Protein AF-A0A127PDK2-F1 (afdb_monomer_lite)

Secondary structure (DSSP, 8-state):
-EEEE-TTS-EEEEEEEEE-HHHHHHHHHTTT-HHHHHHHHHHHHHHHTT-SS--EEEEEEEE--TTSPPPPPPP--SS--HHHHHHHHHHHHHHHTSS-HHHHHHHHHHHHHHHHHHHHHHTT----TT--HHHHHHHHHHH-GGG---STTHHHHHHHHHHHHHHHHHHHHHHHHS-TTS--S-PPPHHHHHHHHHHHHHHHHHHHHHHH-

InterPro domains:
  IPR026001 Abortive infection protein-like, C-terminal domain [PF14355] (84-207)

Foldseek 3Di:
DDWDADPVGAIADEAEAEDEPVVVVVVVVCVPPPVVVVVVVVVQVVVQVVDPDHGHPYYYYHYDCVPAPDADDADDFPDDDPLLVVLQVVLVVLVVVVQRLLVSLVSLLSNLQRVLVRQCVVQVNDDDVPHDSLVSLVSCCVRPPLNPDPDPPVVVVVVVSVVLSVLSVVSVVLNVPLDPPDPDDDRPDNRVSSVSSRSSSVVVNVVRVSVVD

Structure (mmCIF, N/CA/C/O backbone):
data_AF-A0A127PDK2-F1
#
_entry.id   AF-A0A127PDK2-F1
#
loop_
_atom_site.group_PDB
_atom_site.id
_atom_site.type_symbol
_atom_site.label_atom_id
_atom_site.label_alt_id
_atom_site.label_comp_id
_atom_site.label_asym_id
_atom_site.label_entity_id
_atom_site.label_seq_id
_atom_site.pdbx_PDB_ins_code
_atom_site.Cartn_x
_atom_site.Cartn_y
_atom_site.Cartn_z
_atom_site.occupancy
_atom_site.B_iso_or_equiv
_atom_site.auth_seq_id
_atom_site.auth_comp_id
_atom_site.auth_asym_id
_atom_site.auth_atom_id
_atom_site.pdbx_PDB_model_num
ATOM 1 N N . MET A 1 1 ? 19.133 -15.263 -22.855 1.00 82.00 1 MET A N 1
ATOM 2 C CA . MET A 1 1 ? 18.857 -15.109 -24.298 1.00 82.00 1 MET A CA 1
ATOM 3 C C . MET A 1 1 ? 17.455 -15.616 -24.549 1.00 82.00 1 MET A C 1
ATOM 5 O O . MET A 1 1 ? 17.124 -16.673 -24.028 1.00 82.00 1 MET A O 1
ATOM 9 N N . GLU A 1 2 ? 16.643 -14.856 -25.273 1.00 87.88 2 GLU A N 1
ATOM 10 C CA . GLU A 1 2 ? 15.240 -15.187 -25.549 1.00 87.88 2 GLU A CA 1
ATOM 11 C C . GLU A 1 2 ? 15.042 -15.312 -27.070 1.00 87.88 2 GLU A C 1
ATOM 13 O O . GLU A 1 2 ? 15.604 -14.524 -27.832 1.00 87.88 2 GLU A O 1
ATOM 18 N N . ALA A 1 3 ? 14.295 -16.323 -27.520 1.00 89.44 3 ALA A N 1
ATOM 19 C CA . ALA A 1 3 ? 13.966 -16.520 -28.933 1.00 89.44 3 ALA A CA 1
ATOM 20 C C . ALA A 1 3 ? 12.687 -15.751 -29.295 1.00 89.44 3 ALA A C 1
ATOM 22 O O . ALA A 1 3 ? 11.754 -15.695 -28.493 1.00 89.44 3 ALA A O 1
ATOM 23 N N . ALA A 1 4 ? 12.639 -15.170 -30.492 1.00 87.25 4 ALA A N 1
ATOM 24 C CA . ALA A 1 4 ? 11.487 -14.426 -30.986 1.00 87.25 4 ALA A CA 1
ATOM 25 C C . ALA A 1 4 ? 11.359 -14.541 -32.511 1.00 87.25 4 ALA A C 1
ATOM 27 O O . ALA A 1 4 ? 12.343 -14.769 -33.213 1.00 87.25 4 ALA A O 1
ATOM 28 N N . THR A 1 5 ? 10.148 -14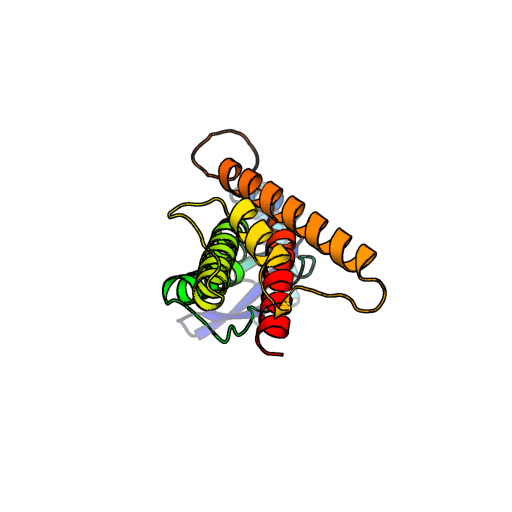.321 -33.020 1.00 89.56 5 THR A N 1
ATOM 29 C CA . THR A 1 5 ? 9.838 -14.372 -34.456 1.00 89.56 5 THR A CA 1
ATOM 30 C C . THR A 1 5 ? 9.192 -13.056 -34.876 1.00 89.56 5 THR A C 1
ATOM 32 O O . THR A 1 5 ? 8.334 -12.520 -34.171 1.00 89.56 5 THR A O 1
ATOM 35 N N . ASN A 1 6 ? 9.622 -12.488 -36.004 1.00 85.69 6 ASN A N 1
ATOM 36 C CA . ASN A 1 6 ? 9.044 -11.244 -36.519 1.00 85.69 6 ASN A CA 1
ATOM 37 C C . ASN A 1 6 ? 7.746 -11.506 -37.321 1.00 85.69 6 ASN A C 1
ATOM 39 O O . ASN A 1 6 ? 7.384 -12.645 -37.603 1.00 85.69 6 ASN A O 1
ATOM 43 N N . SER A 1 7 ? 7.046 -10.448 -37.745 1.00 86.44 7 SER A N 1
ATOM 44 C CA . SER A 1 7 ? 5.800 -10.566 -38.528 1.00 86.44 7 SER A CA 1
ATOM 45 C C . SER A 1 7 ? 5.974 -11.147 -39.942 1.00 86.44 7 SER A C 1
ATOM 47 O O . SER A 1 7 ? 4.980 -11.416 -40.609 1.00 86.44 7 SER A O 1
ATOM 49 N N . PHE A 1 8 ? 7.213 -11.304 -40.412 1.00 88.12 8 PHE A N 1
ATOM 50 C CA . PHE A 1 8 ? 7.566 -11.939 -41.685 1.00 88.12 8 PHE A CA 1
ATOM 51 C C . PHE A 1 8 ? 7.925 -13.425 -41.521 1.00 88.12 8 PHE A C 1
ATOM 53 O O . PHE A 1 8 ? 8.128 -14.106 -42.521 1.00 88.12 8 PHE A O 1
ATOM 60 N N . GLY A 1 9 ? 7.956 -13.936 -40.284 1.00 84.88 9 GLY A N 1
ATOM 61 C CA . GLY A 1 9 ? 8.294 -15.325 -39.979 1.00 84.88 9 GLY A CA 1
ATOM 62 C C . GLY A 1 9 ? 9.789 -15.594 -39.799 1.00 84.88 9 GLY A C 1
ATOM 63 O O . GLY A 1 9 ? 10.162 -16.758 -39.706 1.00 84.88 9 GLY A O 1
ATOM 64 N N . ASP A 1 10 ? 10.641 -14.562 -39.735 1.00 87.62 10 ASP A N 1
ATOM 65 C CA . ASP A 1 10 ? 12.067 -14.774 -39.464 1.00 87.62 10 ASP A CA 1
ATOM 66 C C . ASP A 1 10 ? 12.314 -14.914 -37.961 1.00 87.62 10 ASP A C 1
ATOM 68 O O . ASP A 1 10 ? 11.939 -14.032 -37.172 1.00 87.62 10 ASP A O 1
ATOM 72 N N . ASP A 1 11 ? 13.018 -15.981 -37.592 1.00 90.31 11 ASP A N 1
ATOM 73 C CA . ASP A 1 11 ? 13.473 -16.224 -36.229 1.00 90.31 11 ASP A CA 1
ATOM 74 C C . ASP A 1 11 ? 14.740 -15.425 -35.914 1.00 90.31 11 ASP A C 1
ATOM 76 O O . ASP A 1 11 ? 15.695 -15.357 -36.694 1.00 90.31 11 ASP A O 1
ATOM 80 N N . PHE A 1 12 ? 14.763 -14.828 -34.729 1.00 91.69 12 PHE A N 1
ATOM 81 C CA . PHE A 1 12 ? 15.911 -14.114 -34.194 1.00 91.69 12 PHE A CA 1
ATOM 82 C C . PHE A 1 12 ? 16.013 -14.296 -32.679 1.00 91.69 12 PHE A C 1
ATOM 84 O O . PHE A 1 12 ? 15.093 -14.759 -32.004 1.00 91.69 12 PHE A O 1
ATOM 91 N N . CYS A 1 13 ? 17.150 -13.889 -32.128 1.00 92.38 13 CYS A N 1
ATOM 92 C CA . CYS A 1 13 ? 17.394 -13.911 -30.696 1.00 92.38 13 CYS A CA 1
ATOM 93 C C . CYS A 1 13 ? 17.498 -12.493 -30.129 1.00 92.38 13 CYS A C 1
ATOM 95 O O . CYS A 1 13 ? 18.010 -11.568 -30.770 1.00 92.38 13 CYS A O 1
ATOM 97 N N . VAL A 1 14 ? 17.037 -12.343 -28.891 1.00 91.81 14 VAL A N 1
ATOM 98 C CA . VAL A 1 14 ? 17.253 -11.166 -28.052 1.00 91.81 14 VAL A CA 1
ATOM 99 C C . VAL A 1 14 ? 18.287 -11.520 -26.991 1.00 91.81 14 VAL A C 1
ATOM 101 O O . VAL A 1 14 ? 18.113 -12.458 -26.200 1.00 91.81 14 VAL A O 1
ATOM 104 N N . LEU A 1 15 ? 19.383 -10.764 -26.969 1.00 91.19 15 LEU A N 1
ATOM 105 C CA . LEU A 1 15 ? 20.352 -10.838 -25.887 1.00 91.19 15 LEU A CA 1
ATOM 106 C C . LEU A 1 15 ? 19.854 -9.951 -24.747 1.00 91.19 15 LEU A C 1
ATOM 108 O O . LEU A 1 15 ? 19.937 -8.729 -24.817 1.00 91.19 15 LEU A O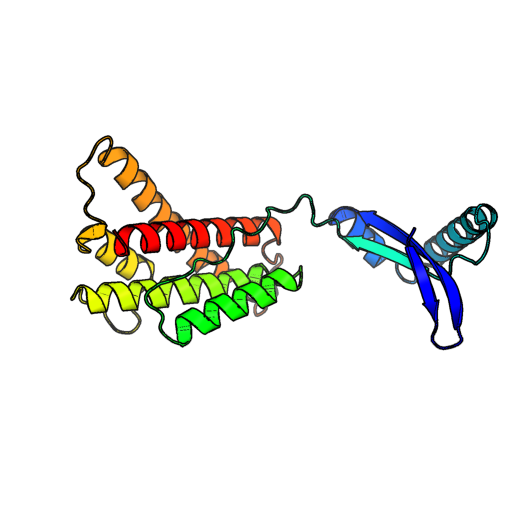 1
ATOM 112 N N . LEU A 1 16 ? 19.288 -10.587 -23.727 1.00 90.19 16 LEU A N 1
ATOM 113 C CA . LEU A 1 16 ? 18.720 -9.913 -22.570 1.00 90.19 16 LEU A CA 1
ATOM 114 C C . LEU A 1 16 ? 19.698 -9.953 -21.393 1.00 90.19 16 LEU A C 1
ATOM 116 O O . LEU A 1 16 ? 20.081 -11.043 -20.963 1.00 90.19 16 LEU A O 1
ATOM 120 N N . ALA A 1 17 ? 20.043 -8.785 -20.858 1.00 89.56 17 ALA A N 1
ATOM 121 C CA . ALA A 1 17 ? 20.704 -8.643 -19.564 1.00 89.56 17 ALA A CA 1
ATOM 122 C C . ALA A 1 17 ? 19.683 -8.189 -18.513 1.00 89.56 17 ALA A C 1
ATOM 124 O O . ALA A 1 17 ? 18.879 -7.301 -18.782 1.00 89.56 17 ALA A O 1
ATOM 125 N N . THR A 1 18 ? 19.709 -8.797 -17.328 1.00 89.06 18 THR A N 1
ATOM 126 C CA . THR A 1 18 ? 18.914 -8.349 -16.174 1.00 89.06 18 THR A CA 1
ATOM 127 C C . THR A 1 18 ? 19.872 -7.729 -15.166 1.00 89.06 18 THR A C 1
ATOM 129 O O . THR A 1 18 ? 20.832 -8.391 -14.778 1.00 89.06 18 THR A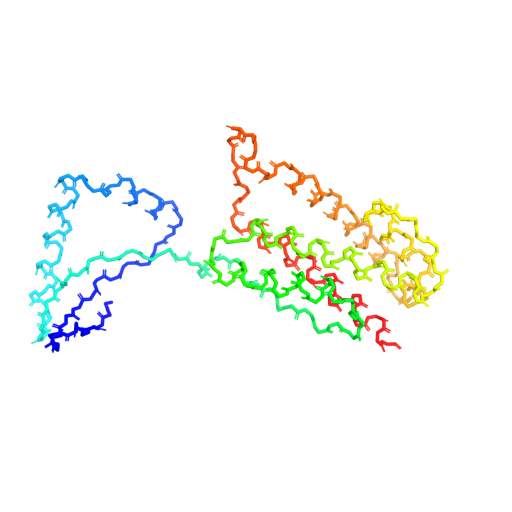 O 1
ATOM 132 N N . VAL A 1 19 ? 19.672 -6.459 -14.813 1.00 87.88 19 VAL A N 1
ATOM 133 C CA . VAL A 1 19 ? 20.641 -5.655 -14.038 1.00 87.88 19 VAL A CA 1
ATOM 134 C C . VAL A 1 19 ? 19.947 -4.833 -12.952 1.00 87.88 19 VAL A C 1
ATOM 136 O O . VAL A 1 19 ? 18.759 -4.549 -13.074 1.00 87.88 19 VAL A O 1
ATOM 139 N N . GLY A 1 20 ? 20.666 -4.437 -11.898 1.00 81.81 20 GLY A N 1
ATOM 140 C CA . GLY A 1 20 ? 20.121 -3.579 -10.836 1.00 81.81 20 GLY A CA 1
ATOM 141 C C . GLY A 1 20 ? 19.806 -2.151 -11.307 1.00 81.81 20 GLY A C 1
ATOM 142 O O . GLY A 1 20 ? 20.133 -1.770 -12.428 1.00 81.81 20 GLY A O 1
ATOM 143 N N . PHE A 1 21 ? 19.172 -1.345 -10.447 1.00 77.62 21 PHE A N 1
ATOM 144 C CA . PHE A 1 21 ? 18.729 0.014 -10.798 1.00 77.62 21 PHE A CA 1
ATOM 145 C C . PHE A 1 21 ? 19.868 0.942 -11.242 1.00 77.62 21 PHE A C 1
ATOM 147 O O . PHE A 1 21 ? 19.721 1.620 -12.256 1.00 77.62 21 PHE A O 1
ATOM 154 N N . GLU A 1 22 ? 20.995 0.953 -10.524 1.00 78.69 22 GLU A N 1
ATOM 155 C CA . GLU A 1 22 ? 22.144 1.812 -10.850 1.00 78.69 22 GLU A CA 1
ATOM 156 C C . GLU A 1 22 ? 22.717 1.486 -12.236 1.00 78.69 22 GLU A C 1
ATOM 158 O O . GLU A 1 22 ? 22.839 2.374 -13.081 1.00 78.69 22 GLU A O 1
ATOM 163 N N . ASP A 1 23 ? 22.961 0.202 -12.511 1.00 86.12 23 ASP A N 1
ATOM 164 C CA . ASP A 1 23 ? 23.427 -0.267 -13.818 1.00 86.12 23 ASP A CA 1
ATOM 165 C C . ASP A 1 23 ? 22.399 0.026 -14.921 1.00 86.12 23 ASP A C 1
ATOM 167 O O . ASP A 1 23 ? 22.759 0.451 -16.018 1.00 86.12 23 ASP A O 1
ATOM 171 N N . TYR A 1 24 ? 21.105 -0.169 -14.640 1.00 85.12 24 TYR A N 1
ATOM 172 C CA . TYR A 1 24 ? 20.027 0.113 -15.589 1.00 85.12 24 TYR A CA 1
ATOM 173 C C . TYR A 1 24 ? 19.983 1.600 -15.967 1.00 85.12 24 TYR A C 1
ATOM 175 O O . TYR A 1 24 ? 19.856 1.934 -17.147 1.00 85.12 24 TYR A O 1
ATOM 183 N N . ALA A 1 25 ? 20.114 2.494 -14.982 1.00 80.94 25 ALA A N 1
ATOM 184 C CA . ALA A 1 25 ? 20.152 3.938 -15.193 1.00 80.94 25 ALA A CA 1
ATOM 185 C C . ALA A 1 25 ? 21.395 4.354 -15.994 1.00 80.94 25 ALA A C 1
ATOM 187 O O . ALA A 1 25 ? 21.267 5.059 -16.996 1.00 80.94 25 ALA A O 1
ATOM 188 N N . GLN A 1 26 ? 22.574 3.844 -15.626 1.00 85.56 26 GLN A N 1
ATOM 189 C CA . GLN A 1 26 ? 23.828 4.133 -16.324 1.00 85.56 26 GLN A CA 1
ATOM 190 C C . GLN A 1 26 ? 23.810 3.649 -17.783 1.00 85.56 26 GLN A C 1
ATOM 192 O O . GLN A 1 26 ? 24.279 4.349 -18.680 1.00 85.56 26 GLN A O 1
ATOM 197 N N . LEU A 1 27 ? 23.248 2.466 -18.046 1.00 87.25 27 LEU A N 1
ATOM 198 C CA . LEU A 1 27 ? 23.078 1.943 -19.406 1.00 87.25 27 LEU A CA 1
ATOM 199 C C . LEU A 1 27 ? 22.082 2.781 -20.221 1.00 87.25 27 LEU A C 1
ATOM 201 O O . LEU A 1 27 ? 22.263 2.942 -21.427 1.00 87.25 27 LEU A O 1
ATOM 205 N N . GLY A 1 28 ? 21.061 3.352 -19.574 1.00 81.00 28 GLY A N 1
ATOM 206 C CA . GLY A 1 28 ? 20.123 4.283 -20.202 1.00 81.00 28 GLY A CA 1
ATOM 207 C C . GLY A 1 28 ? 20.795 5.556 -20.726 1.00 81.00 28 GLY A C 1
ATOM 208 O O . GLY A 1 28 ? 20.459 6.020 -21.815 1.00 81.00 28 GLY A O 1
ATOM 209 N N . GLU A 1 29 ? 21.786 6.086 -20.005 1.00 84.06 29 GLU A N 1
ATOM 210 C CA . GLU A 1 29 ? 22.562 7.265 -20.426 1.00 84.06 29 GLU A CA 1
ATOM 211 C C . GLU A 1 29 ? 23.481 6.989 -21.628 1.00 84.06 29 GLU A C 1
ATOM 213 O O . GLU A 1 29 ? 23.832 7.906 -22.370 1.00 84.06 29 GLU A O 1
ATOM 218 N N . GLN A 1 30 ? 23.854 5.726 -21.850 1.00 85.06 30 GLN A N 1
ATOM 219 C CA . GLN A 1 30 ? 24.727 5.303 -22.953 1.00 85.06 30 GLN A CA 1
ATOM 220 C C . GLN A 1 30 ? 23.976 5.132 -24.283 1.00 85.06 30 GLN A C 1
ATOM 222 O O . GLN A 1 30 ? 24.597 4.899 -25.326 1.00 85.06 30 GLN A O 1
ATOM 227 N N . ILE A 1 31 ? 22.644 5.242 -24.286 1.00 79.75 31 ILE A N 1
ATOM 228 C CA . ILE A 1 31 ? 21.838 5.105 -25.502 1.00 79.75 31 ILE A CA 1
ATOM 229 C C . ILE A 1 31 ? 22.201 6.223 -26.491 1.00 79.75 31 ILE A C 1
ATOM 231 O O . ILE A 1 31 ? 22.031 7.408 -26.217 1.00 79.75 31 ILE A O 1
ATOM 235 N N . GLY A 1 32 ? 22.675 5.832 -27.677 1.00 77.12 32 GLY A N 1
ATOM 236 C CA . GLY A 1 32 ? 23.115 6.751 -28.732 1.00 77.12 32 GLY A CA 1
ATOM 237 C C . GLY A 1 32 ? 24.592 7.159 -28.654 1.00 77.12 32 GLY A C 1
ATOM 238 O O . GLY A 1 32 ? 25.066 7.879 -29.537 1.00 77.12 32 GLY A O 1
ATOM 239 N N . ASP A 1 33 ? 25.347 6.684 -27.656 1.00 89.50 33 ASP A N 1
ATOM 240 C CA . ASP A 1 33 ? 26.803 6.815 -27.644 1.00 89.50 33 ASP A CA 1
ATOM 241 C C . ASP A 1 33 ? 27.451 5.871 -28.672 1.00 89.50 33 ASP A C 1
ATOM 243 O O . ASP A 1 33 ? 27.251 4.653 -28.670 1.00 89.50 33 ASP A O 1
ATOM 247 N N . ARG A 1 34 ? 28.291 6.432 -29.549 1.00 86.25 34 ARG A N 1
ATOM 248 C CA . ARG A 1 34 ? 28.902 5.695 -30.668 1.00 86.25 34 ARG A CA 1
ATOM 249 C C . ARG A 1 34 ? 29.849 4.585 -30.216 1.00 86.25 34 ARG A C 1
ATOM 251 O O . ARG A 1 34 ? 29.933 3.558 -30.893 1.00 86.25 34 ARG A O 1
ATOM 258 N N . ASN A 1 35 ? 30.575 4.783 -29.117 1.00 89.00 35 ASN A N 1
ATOM 259 C CA . ASN A 1 35 ? 31.525 3.787 -28.618 1.00 89.00 35 ASN A CA 1
ATOM 260 C C . ASN A 1 35 ? 30.789 2.607 -27.974 1.00 89.00 35 ASN A C 1
ATOM 262 O O . ASN A 1 35 ? 31.128 1.445 -28.220 1.00 89.00 35 ASN A O 1
ATOM 266 N N . SER A 1 36 ? 29.741 2.904 -27.211 1.00 86.69 36 SER A N 1
ATOM 267 C CA . SER A 1 36 ? 28.859 1.915 -26.593 1.00 86.69 36 SER A CA 1
ATOM 268 C C . SER A 1 36 ? 28.128 1.097 -27.661 1.00 86.69 36 SER A C 1
ATOM 270 O O . SER A 1 36 ? 28.200 -0.130 -27.648 1.00 86.69 36 SER A O 1
ATOM 272 N N . GLU A 1 37 ? 27.558 1.739 -28.688 1.00 87.06 37 GLU A N 1
ATOM 273 C CA . GLU A 1 37 ? 26.938 1.039 -29.823 1.00 87.06 37 GLU A CA 1
ATOM 274 C C . GLU A 1 37 ? 27.900 0.111 -30.575 1.00 87.06 37 GLU A C 1
ATOM 276 O O . GLU A 1 37 ? 27.504 -0.970 -31.024 1.00 87.06 37 GLU A O 1
ATOM 281 N N . HIS A 1 38 ? 29.151 0.541 -30.773 1.00 90.50 38 HIS A N 1
ATOM 282 C CA . HIS A 1 38 ? 30.166 -0.294 -31.409 1.00 90.50 38 HIS A CA 1
ATOM 283 C C . HIS A 1 38 ? 30.460 -1.532 -30.556 1.00 90.50 38 HIS A C 1
ATOM 285 O O . HIS A 1 38 ? 30.469 -2.650 -31.069 1.00 90.50 38 HIS A O 1
ATOM 291 N N . THR A 1 39 ? 30.620 -1.337 -29.247 1.00 90.75 39 THR A N 1
ATOM 292 C CA . THR A 1 39 ? 30.869 -2.412 -28.280 1.00 90.75 39 THR A CA 1
ATOM 293 C C . THR A 1 39 ? 29.713 -3.413 -28.249 1.00 90.75 39 THR A C 1
ATOM 295 O O . THR A 1 39 ? 29.929 -4.616 -28.378 1.00 90.75 39 THR A O 1
ATOM 298 N N . TYR A 1 40 ? 28.473 -2.933 -28.178 1.00 90.06 40 TYR A N 1
ATOM 299 C CA . TYR A 1 40 ? 27.276 -3.772 -28.214 1.00 90.06 40 TYR A CA 1
ATOM 300 C C . TYR A 1 40 ? 27.150 -4.560 -29.522 1.00 90.06 40 TYR A C 1
ATOM 302 O O . TYR A 1 40 ? 26.803 -5.740 -29.496 1.00 90.06 40 TYR A O 1
ATOM 310 N N . ARG A 1 41 ? 27.507 -3.965 -30.668 1.00 89.44 41 ARG A N 1
ATOM 311 C CA . ARG A 1 41 ? 27.573 -4.690 -31.947 1.00 89.44 41 ARG A CA 1
ATOM 312 C C . ARG A 1 41 ? 28.626 -5.795 -31.945 1.00 89.44 41 ARG A C 1
ATOM 314 O O . ARG A 1 41 ? 28.344 -6.885 -32.434 1.00 89.44 41 ARG A O 1
ATOM 321 N N . LEU A 1 42 ? 29.813 -5.544 -31.388 1.00 92.25 42 LEU A N 1
ATOM 322 C CA . LEU A 1 42 ? 30.843 -6.579 -31.249 1.00 92.25 42 LEU A CA 1
ATOM 323 C C . LEU A 1 42 ? 30.349 -7.744 -30.383 1.00 92.25 42 LEU A C 1
ATOM 325 O O . LEU A 1 42 ? 30.523 -8.898 -30.768 1.00 92.25 42 LEU A O 1
ATOM 329 N N . ILE A 1 43 ? 29.674 -7.447 -29.268 1.00 90.44 43 ILE A N 1
ATOM 330 C CA . ILE A 1 43 ? 29.070 -8.459 -28.392 1.00 90.44 43 ILE A CA 1
ATOM 331 C C . ILE A 1 43 ? 28.003 -9.267 -29.144 1.00 90.44 43 ILE A C 1
ATOM 333 O O . ILE A 1 43 ? 28.038 -10.497 -29.109 1.00 90.44 43 ILE A O 1
ATOM 337 N N . ALA A 1 44 ? 27.079 -8.605 -29.851 1.00 90.94 44 ALA A N 1
ATOM 338 C CA . ALA A 1 44 ? 26.032 -9.274 -30.628 1.00 90.94 44 ALA A CA 1
ATOM 339 C C . ALA A 1 44 ? 26.613 -10.217 -31.691 1.00 90.94 44 ALA A C 1
ATOM 341 O O . ALA A 1 44 ? 26.151 -11.351 -31.813 1.00 90.94 44 ALA A O 1
ATOM 342 N N . ASN A 1 45 ? 27.637 -9.771 -32.423 1.00 90.62 45 ASN A N 1
ATOM 343 C CA . ASN A 1 45 ? 28.290 -10.569 -33.460 1.00 90.62 45 ASN A CA 1
ATOM 344 C C . ASN A 1 45 ? 28.993 -11.790 -32.861 1.00 90.62 45 ASN A C 1
ATOM 346 O O . ASN A 1 45 ? 28.694 -12.913 -33.251 1.00 90.62 45 ASN A O 1
ATOM 350 N N . ALA A 1 46 ? 29.842 -11.582 -31.849 1.00 91.44 46 ALA A N 1
ATOM 351 C CA . ALA A 1 46 ? 30.560 -12.672 -31.190 1.00 91.44 46 ALA A CA 1
ATOM 352 C C . ALA A 1 46 ? 29.607 -13.699 -30.557 1.00 91.44 46 ALA A C 1
ATOM 354 O O . ALA A 1 46 ? 29.889 -14.892 -30.543 1.00 91.44 46 ALA A O 1
ATOM 355 N N . THR A 1 47 ? 28.461 -13.244 -30.045 1.00 90.19 47 THR A N 1
ATOM 356 C CA . THR A 1 47 ? 27.439 -14.136 -29.482 1.00 90.19 47 THR A CA 1
ATOM 357 C C . THR A 1 47 ? 26.654 -14.862 -30.577 1.00 90.19 47 THR A C 1
ATOM 359 O O . THR A 1 47 ? 26.267 -16.011 -30.385 1.00 90.19 47 THR A O 1
ATOM 362 N N . THR A 1 48 ? 26.424 -14.220 -31.727 1.00 90.38 48 THR A N 1
ATOM 363 C CA . THR A 1 48 ? 25.734 -14.832 -32.874 1.00 90.38 48 THR A CA 1
ATOM 364 C C . THR A 1 48 ? 26.512 -16.025 -33.420 1.00 90.38 48 THR A C 1
ATOM 366 O O . THR A 1 48 ? 25.898 -17.039 -33.736 1.00 90.38 48 THR A O 1
ATOM 369 N N . ASP A 1 49 ? 27.845 -15.958 -33.430 1.00 89.25 49 ASP A N 1
ATOM 370 C CA . ASP A 1 49 ? 28.713 -17.065 -33.860 1.00 89.25 49 ASP A CA 1
ATOM 371 C C . ASP A 1 49 ? 28.545 -18.341 -33.010 1.00 89.25 49 ASP A C 1
ATOM 373 O O . ASP A 1 49 ? 28.918 -19.433 -33.436 1.00 89.25 49 ASP A O 1
ATOM 377 N N . LEU A 1 50 ? 27.974 -18.219 -31.807 1.00 86.75 50 LEU A N 1
ATOM 378 C CA . LEU A 1 50 ? 27.710 -19.339 -30.902 1.00 86.75 50 LEU A CA 1
ATOM 379 C C . LEU A 1 50 ? 26.319 -19.960 -31.101 1.00 86.75 50 LEU A C 1
ATOM 381 O O . LEU A 1 50 ? 26.009 -20.969 -30.463 1.00 86.75 50 LEU A O 1
ATOM 385 N N . LEU A 1 51 ? 25.461 -19.368 -31.940 1.00 83.31 51 LEU A N 1
ATOM 386 C CA . LEU A 1 51 ? 24.089 -19.832 -32.117 1.00 83.31 51 LEU A CA 1
ATOM 387 C C . LEU A 1 51 ? 23.990 -20.956 -33.154 1.00 83.31 51 LEU A C 1
ATOM 389 O O . LEU A 1 51 ? 24.573 -20.850 -34.231 1.00 83.31 51 LEU A O 1
ATOM 393 N N . PRO A 1 52 ? 23.188 -22.008 -32.890 1.00 81.56 52 PRO A N 1
ATOM 394 C CA . PRO A 1 52 ? 22.923 -23.054 -33.880 1.00 81.56 52 PRO A CA 1
ATOM 395 C C . PRO A 1 52 ? 22.213 -22.528 -35.137 1.00 81.56 52 PRO A C 1
ATOM 397 O O . PRO A 1 52 ? 22.401 -23.058 -36.229 1.00 81.56 52 PRO A O 1
ATOM 400 N N . SER A 1 53 ? 21.367 -21.509 -34.970 1.00 81.50 53 SER A N 1
ATOM 401 C CA . SER A 1 53 ? 20.598 -20.854 -36.029 1.00 81.50 53 SER A CA 1
ATOM 402 C C . SER A 1 53 ? 20.092 -19.491 -35.558 1.00 81.50 53 SER A C 1
ATOM 404 O O . SER A 1 53 ? 19.866 -19.295 -34.363 1.00 81.50 53 SER A O 1
ATOM 406 N N . GLY A 1 54 ? 19.837 -18.582 -36.500 1.00 84.12 54 GLY A N 1
ATOM 407 C CA . GLY A 1 54 ? 19.351 -17.231 -36.213 1.00 84.12 54 GLY A CA 1
ATOM 408 C C . GLY A 1 54 ? 20.482 -16.233 -35.957 1.00 84.12 54 GLY A C 1
ATOM 409 O O . GLY A 1 54 ? 21.653 -16.516 -36.196 1.00 84.12 54 GLY A O 1
ATOM 410 N N . TYR A 1 55 ? 20.117 -15.034 -35.512 1.00 90.12 55 TYR A N 1
ATOM 411 C CA . TYR A 1 55 ? 21.055 -13.956 -35.207 1.00 90.12 55 TYR A CA 1
ATOM 412 C C . TYR A 1 55 ? 20.551 -13.120 -34.032 1.00 90.12 55 TYR A C 1
ATOM 414 O O . TYR A 1 55 ? 19.345 -13.057 -33.773 1.00 90.12 55 TYR A O 1
ATOM 422 N N . ILE A 1 56 ? 21.461 -12.452 -33.323 1.00 91.88 56 ILE A N 1
ATOM 423 C CA . ILE A 1 56 ? 21.068 -11.466 -32.315 1.00 91.88 56 ILE A CA 1
ATOM 424 C C . ILE A 1 56 ? 20.552 -10.217 -33.032 1.00 91.88 56 ILE A C 1
ATOM 426 O O . ILE A 1 56 ? 21.314 -9.495 -33.673 1.00 91.88 56 ILE A O 1
ATOM 430 N N . ARG A 1 57 ? 19.249 -9.949 -32.923 1.00 89.31 57 ARG A N 1
ATOM 431 C CA . ARG A 1 57 ? 18.624 -8.760 -33.528 1.00 89.31 57 ARG A CA 1
ATOM 432 C C . ARG A 1 57 ? 18.580 -7.577 -32.573 1.00 89.31 57 ARG A C 1
ATOM 434 O O . ARG A 1 57 ? 18.709 -6.437 -33.007 1.00 89.31 57 ARG A O 1
ATOM 441 N N . PHE A 1 58 ? 18.389 -7.856 -31.288 1.00 88.31 58 PHE A N 1
ATOM 442 C CA . PHE A 1 58 ? 18.290 -6.841 -30.249 1.00 88.31 58 PHE A CA 1
ATOM 443 C C . PHE A 1 58 ? 19.158 -7.225 -29.058 1.00 88.31 58 PHE A C 1
ATOM 445 O O . PHE A 1 58 ? 19.184 -8.387 -28.644 1.00 88.31 58 PHE A O 1
ATOM 452 N N . ILE A 1 59 ? 19.826 -6.225 -28.491 1.00 90.19 59 ILE A N 1
ATOM 453 C CA . ILE A 1 59 ? 20.332 -6.283 -27.125 1.00 90.19 59 ILE A CA 1
ATOM 454 C C . ILE A 1 59 ? 19.360 -5.470 -26.286 1.00 90.19 59 ILE A C 1
ATOM 456 O O . ILE A 1 59 ? 19.083 -4.314 -26.602 1.00 90.19 59 ILE A O 1
ATOM 460 N N . ALA A 1 60 ? 18.808 -6.101 -25.262 1.00 89.81 60 ALA A N 1
ATOM 461 C CA . ALA A 1 60 ? 17.851 -5.490 -24.362 1.00 89.81 60 ALA A CA 1
ATOM 462 C C . ALA A 1 60 ? 18.364 -5.594 -22.929 1.00 89.81 60 ALA A C 1
ATOM 464 O O . ALA A 1 60 ? 19.053 -6.546 -22.555 1.00 89.81 60 ALA A O 1
ATOM 465 N N . VAL A 1 61 ? 17.986 -4.613 -22.123 1.00 89.12 61 VAL A N 1
ATOM 466 C CA . VAL A 1 61 ? 18.257 -4.597 -20.691 1.00 89.12 61 VAL A CA 1
ATOM 467 C C . VAL A 1 61 ? 16.912 -4.599 -19.979 1.00 89.12 61 VAL A C 1
ATOM 469 O O . VAL A 1 61 ? 16.001 -3.864 -20.357 1.00 89.12 61 VAL A O 1
ATOM 472 N N . ARG A 1 62 ? 16.776 -5.452 -18.969 1.00 88.44 62 ARG A N 1
ATOM 473 C CA . ARG A 1 62 ? 15.636 -5.503 -18.055 1.00 88.44 62 ARG A CA 1
ATOM 474 C C . ARG A 1 62 ? 16.122 -5.076 -16.675 1.00 88.44 62 ARG A C 1
ATOM 476 O O . ARG A 1 62 ? 17.177 -5.522 -16.228 1.00 88.44 62 ARG A O 1
ATOM 483 N N . LEU A 1 63 ? 15.354 -4.226 -16.006 1.00 82.25 63 LEU A N 1
ATOM 484 C CA . LEU A 1 63 ? 15.589 -3.923 -14.601 1.00 82.25 63 LEU A CA 1
ATOM 485 C C . LEU A 1 63 ? 15.294 -5.178 -13.772 1.00 82.25 63 LEU A C 1
ATOM 487 O O . LEU A 1 63 ? 14.215 -5.758 -13.899 1.00 82.25 63 LEU A O 1
ATOM 491 N N . ASN A 1 64 ? 16.245 -5.591 -12.941 1.00 81.69 64 ASN A N 1
ATOM 492 C CA . ASN A 1 64 ? 16.029 -6.613 -11.938 1.00 81.69 64 ASN A CA 1
ATOM 493 C C . ASN A 1 64 ? 15.092 -6.052 -10.869 1.00 81.69 64 ASN A C 1
ATOM 495 O O . ASN A 1 64 ? 15.458 -5.133 -10.137 1.00 81.69 64 ASN A O 1
ATOM 499 N N . THR A 1 65 ? 13.889 -6.606 -10.787 1.00 68.50 65 THR A N 1
ATOM 500 C CA . THR A 1 65 ? 12.932 -6.297 -9.724 1.00 68.50 65 THR A CA 1
ATOM 501 C C . THR A 1 65 ? 12.860 -7.401 -8.673 1.00 68.50 65 THR A C 1
ATOM 503 O O . THR A 1 65 ? 12.106 -7.252 -7.721 1.00 68.50 65 THR A O 1
ATOM 506 N N . ASP A 1 66 ? 13.626 -8.487 -8.813 1.00 67.31 66 ASP A N 1
ATOM 507 C CA . ASP A 1 66 ? 13.556 -9.641 -7.904 1.00 67.31 66 ASP A CA 1
ATOM 508 C C . ASP A 1 66 ? 14.156 -9.330 -6.523 1.00 67.31 66 ASP A C 1
ATOM 510 O O . ASP A 1 66 ? 13.757 -9.930 -5.526 1.00 67.31 66 ASP A O 1
ATOM 514 N N . ASP A 1 67 ? 15.064 -8.350 -6.448 1.00 64.06 67 ASP A N 1
ATOM 515 C CA . ASP A 1 67 ? 15.606 -7.830 -5.183 1.00 64.06 67 ASP A CA 1
ATOM 516 C C . ASP A 1 67 ? 14.675 -6.801 -4.515 1.00 64.06 67 ASP A C 1
ATOM 518 O O . ASP A 1 67 ? 14.945 -6.325 -3.408 1.00 64.06 67 ASP A O 1
ATOM 522 N N . MET A 1 68 ? 13.569 -6.435 -5.171 1.00 65.19 68 MET A N 1
ATOM 523 C CA . MET A 1 68 ? 12.594 -5.518 -4.592 1.00 65.19 68 MET A CA 1
ATOM 524 C C . MET A 1 68 ? 11.720 -6.256 -3.577 1.00 65.19 68 MET A C 1
ATOM 526 O O . MET A 1 68 ? 11.422 -7.440 -3.748 1.00 65.19 68 MET A O 1
ATOM 530 N N . PRO A 1 69 ? 11.237 -5.567 -2.528 1.00 67.06 69 PRO A N 1
ATOM 531 C CA . PRO A 1 69 ? 10.245 -6.154 -1.644 1.00 67.06 69 PRO A CA 1
ATOM 532 C C . PRO A 1 69 ? 9.044 -6.630 -2.465 1.00 67.06 69 PRO A C 1
ATOM 534 O O . PRO A 1 69 ? 8.424 -5.841 -3.173 1.00 67.06 69 PRO A O 1
ATOM 537 N N . ASN A 1 70 ? 8.696 -7.911 -2.364 1.00 76.69 70 ASN A N 1
ATOM 538 C CA . ASN A 1 70 ? 7.494 -8.415 -3.018 1.00 76.69 70 ASN A CA 1
ATOM 539 C C . ASN A 1 70 ? 6.254 -7.749 -2.413 1.00 76.69 70 ASN A C 1
ATOM 541 O O . ASN A 1 70 ? 6.180 -7.525 -1.200 1.00 76.69 70 ASN A O 1
ATOM 545 N N . ALA A 1 71 ? 5.275 -7.436 -3.258 1.00 80.50 71 ALA A N 1
ATOM 546 C CA . ALA A 1 71 ? 4.018 -6.866 -2.804 1.00 80.50 71 ALA A CA 1
ATOM 547 C C . ALA A 1 71 ? 3.273 -7.878 -1.920 1.00 80.50 71 ALA A C 1
ATOM 549 O O . ALA A 1 71 ? 3.032 -9.015 -2.325 1.00 80.50 71 ALA A O 1
ATOM 550 N N . VAL A 1 72 ? 2.870 -7.452 -0.724 1.00 85.75 72 VAL A N 1
ATOM 551 C CA . VAL A 1 72 ? 1.857 -8.159 0.067 1.00 85.75 72 VAL A CA 1
ATOM 552 C C . VAL A 1 72 ? 0.556 -8.105 -0.728 1.00 85.75 72 VAL A C 1
ATOM 554 O O . VAL A 1 72 ? 0.206 -7.037 -1.229 1.00 85.75 72 VAL A O 1
ATOM 557 N N . GLU A 1 73 ? -0.150 -9.227 -0.869 1.00 86.69 73 GLU A N 1
ATOM 558 C CA . GLU A 1 73 ? -1.414 -9.280 -1.615 1.00 86.69 73 GLU A CA 1
ATOM 559 C C . GLU A 1 73 ? -2.434 -8.274 -1.062 1.00 86.69 73 GLU A C 1
ATOM 561 O O . GLU A 1 73 ? -2.468 -7.995 0.143 1.00 86.69 73 GLU A O 1
ATOM 566 N N . SER A 1 74 ? -3.265 -7.707 -1.939 1.00 82.00 74 SER A N 1
ATOM 567 C CA . SER A 1 74 ? -4.380 -6.859 -1.511 1.00 82.00 74 SER A CA 1
ATOM 568 C C . SER A 1 74 ? -5.365 -7.678 -0.659 1.00 82.00 74 SER A C 1
ATOM 570 O O . SER A 1 74 ? -5.694 -8.805 -1.028 1.00 82.00 74 SER A O 1
ATOM 572 N N . PRO A 1 75 ? -5.835 -7.150 0.485 1.00 82.31 75 PRO A N 1
ATOM 573 C CA . PRO A 1 75 ? -6.796 -7.848 1.330 1.00 82.31 75 PRO A CA 1
ATOM 574 C C . PRO A 1 75 ? -8.170 -7.935 0.671 1.00 82.31 75 PRO A C 1
ATOM 576 O O . PRO A 1 75 ? -8.646 -6.966 0.081 1.00 82.31 75 PRO A O 1
ATOM 579 N N . ASP A 1 76 ? -8.833 -9.074 0.857 1.00 84.75 76 ASP A N 1
ATOM 580 C CA . ASP A 1 76 ? -10.262 -9.219 0.595 1.00 84.75 76 ASP A CA 1
ATOM 581 C C . ASP A 1 76 ? -11.049 -8.584 1.750 1.00 84.75 76 ASP A C 1
ATOM 583 O O . ASP A 1 76 ? -11.164 -9.164 2.831 1.00 84.75 76 ASP A O 1
ATOM 587 N N . LEU A 1 77 ? -11.546 -7.363 1.551 1.00 85.25 77 LEU A N 1
ATOM 588 C CA . LEU A 1 77 ? -12.285 -6.630 2.578 1.00 85.25 77 LEU A CA 1
ATOM 589 C C . LEU A 1 77 ? -13.776 -6.981 2.512 1.00 85.25 77 LEU A C 1
ATOM 591 O O . LEU A 1 77 ? -14.406 -6.828 1.470 1.00 85.25 77 LEU A O 1
ATOM 595 N N . SER A 1 78 ? -14.363 -7.420 3.629 1.00 77.12 78 SER A N 1
ATOM 596 C CA . SER A 1 78 ? -15.782 -7.825 3.690 1.00 77.12 78 SER A CA 1
ATOM 597 C C . SER A 1 78 ? -16.744 -6.656 3.509 1.00 77.12 78 SER A C 1
ATOM 599 O O . SER A 1 78 ? -17.889 -6.848 3.097 1.00 77.12 78 SER A O 1
ATOM 601 N N . ILE A 1 79 ? -16.279 -5.444 3.815 1.00 73.00 79 ILE A N 1
ATOM 602 C CA . ILE A 1 79 ? -17.074 -4.226 3.754 1.00 73.00 79 ILE A CA 1
ATOM 603 C C . ILE A 1 79 ? -16.323 -3.199 2.918 1.00 73.00 79 ILE A C 1
ATOM 605 O O . ILE A 1 79 ? -15.321 -2.618 3.339 1.00 73.00 79 ILE A O 1
ATOM 609 N N . LEU A 1 80 ? -16.836 -2.957 1.715 1.00 74.31 80 LEU A N 1
ATOM 610 C CA . LEU A 1 80 ? -16.253 -2.027 0.761 1.00 74.31 80 LEU A CA 1
ATOM 611 C C . LEU A 1 80 ? -17.243 -0.922 0.416 1.00 74.31 80 LEU A C 1
ATOM 613 O O . LEU A 1 80 ? -18.419 -1.153 0.139 1.00 74.31 80 LEU A O 1
ATOM 617 N N . SER A 1 81 ? -16.733 0.307 0.377 1.00 83.06 81 SER A N 1
ATOM 618 C CA . SER A 1 81 ? -17.335 1.315 -0.492 1.00 83.06 81 SER A CA 1
ATOM 619 C C . SER A 1 81 ? -16.713 1.183 -1.879 1.00 83.06 81 SER A C 1
ATOM 621 O O . SER A 1 81 ? -15.534 0.839 -1.989 1.00 83.06 81 SER A O 1
ATOM 623 N N . SER A 1 82 ? -17.461 1.532 -2.925 1.00 84.25 82 SER A N 1
ATOM 624 C CA . SER A 1 82 ? -16.953 1.544 -4.306 1.00 84.25 82 SER A CA 1
ATOM 625 C C . SER A 1 82 ? -15.679 2.385 -4.466 1.00 84.25 82 SER A C 1
ATOM 627 O O . SER A 1 82 ? -14.833 2.096 -5.306 1.00 84.25 82 SER A O 1
ATOM 629 N N . THR A 1 83 ? -15.502 3.410 -3.629 1.00 87.75 83 THR A N 1
ATOM 630 C CA . THR A 1 83 ? -14.280 4.220 -3.577 1.00 87.75 83 THR A CA 1
ATOM 631 C C . THR A 1 83 ? -13.077 3.436 -3.049 1.00 87.75 83 THR A C 1
ATOM 633 O O . THR A 1 83 ? -11.977 3.602 -3.569 1.00 87.75 83 THR A O 1
ATOM 636 N N . VAL A 1 84 ? -13.263 2.599 -2.022 1.00 91.62 84 VAL A N 1
ATOM 637 C CA . VAL A 1 84 ? -12.183 1.787 -1.431 1.00 91.62 84 VAL A CA 1
ATOM 638 C C . VAL A 1 84 ? -11.771 0.680 -2.392 1.00 91.62 84 VAL A C 1
ATOM 640 O O . VAL A 1 84 ? -10.582 0.523 -2.647 1.00 91.62 84 VAL A O 1
ATOM 643 N N . GLU A 1 85 ? -12.746 -0.027 -2.964 1.00 89.81 85 GLU A N 1
ATOM 644 C CA . GLU A 1 85 ? -12.518 -1.080 -3.960 1.00 89.81 85 GLU A CA 1
ATOM 645 C C . GLU A 1 85 ? -11.711 -0.542 -5.146 1.00 89.81 85 GLU A C 1
ATOM 647 O O . GLU A 1 85 ? -10.617 -1.021 -5.438 1.00 89.81 85 GLU A O 1
ATOM 652 N N . ARG A 1 86 ? -12.176 0.562 -5.741 1.00 91.94 86 ARG A N 1
ATOM 653 C CA . ARG A 1 86 ? -11.478 1.215 -6.848 1.00 91.94 86 ARG A CA 1
ATOM 654 C C . ARG A 1 86 ? -10.063 1.662 -6.480 1.00 91.94 86 ARG A C 1
ATOM 656 O O . ARG A 1 86 ? -9.159 1.550 -7.300 1.00 91.94 86 ARG A O 1
ATOM 663 N N . ALA A 1 87 ? -9.859 2.182 -5.270 1.00 94.06 87 ALA A N 1
ATOM 664 C CA . ALA A 1 87 ? -8.534 2.603 -4.829 1.00 94.06 87 ALA A CA 1
ATOM 665 C C . ALA A 1 87 ? -7.567 1.414 -4.694 1.00 94.06 87 ALA A C 1
ATOM 667 O O . ALA A 1 87 ? -6.404 1.543 -5.068 1.00 94.06 87 ALA A O 1
ATOM 668 N N . LEU A 1 88 ? -8.030 0.256 -4.212 1.00 93.75 88 LEU A N 1
ATOM 669 C CA . LEU A 1 88 ? -7.210 -0.958 -4.157 1.00 93.75 88 LEU A CA 1
ATOM 670 C C . LEU A 1 88 ? -6.883 -1.482 -5.561 1.00 93.75 88 LEU A C 1
ATOM 672 O O . LEU A 1 88 ? -5.716 -1.736 -5.848 1.00 93.75 88 LEU A O 1
ATOM 676 N N . GLU A 1 89 ? -7.866 -1.537 -6.463 1.00 92.81 89 GLU A N 1
ATOM 677 C CA . GLU A 1 89 ? -7.633 -1.941 -7.856 1.00 92.81 89 GLU A CA 1
ATOM 678 C C . GLU A 1 89 ? -6.645 -1.021 -8.586 1.00 92.81 89 GLU A C 1
ATOM 680 O O . GLU A 1 89 ? -5.784 -1.480 -9.339 1.00 92.81 89 GLU A O 1
ATOM 685 N N . ASP A 1 90 ? -6.774 0.293 -8.392 1.00 92.50 90 ASP A N 1
ATOM 686 C CA . ASP A 1 90 ? -5.865 1.270 -8.988 1.00 92.50 90 ASP A CA 1
ATOM 687 C C . ASP A 1 90 ? -4.448 1.107 -8.418 1.00 92.50 90 ASP A C 1
ATOM 689 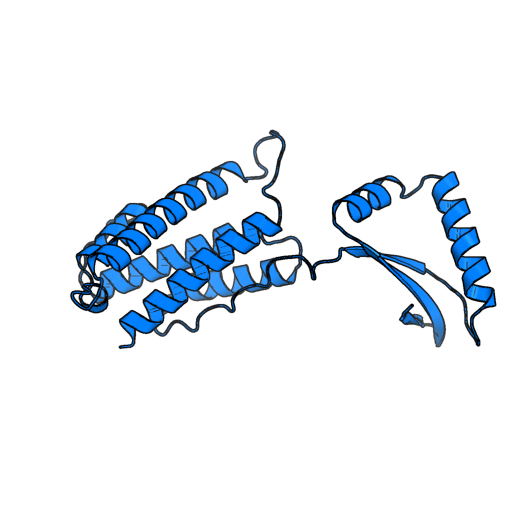O O . ASP A 1 90 ? -3.475 1.210 -9.168 1.00 92.50 90 ASP A O 1
ATOM 693 N N . ALA A 1 91 ? -4.313 0.804 -7.121 1.00 93.31 91 ALA A N 1
ATOM 694 C CA . ALA A 1 91 ? -3.022 0.483 -6.517 1.00 93.31 91 ALA A CA 1
ATOM 695 C C . ALA A 1 91 ? -2.395 -0.766 -7.152 1.00 93.31 91 ALA A C 1
ATOM 697 O O . ALA A 1 91 ? -1.217 -0.737 -7.503 1.00 93.31 91 ALA A O 1
ATOM 698 N N . ASP A 1 92 ? -3.175 -1.830 -7.354 1.00 92.62 92 ASP A N 1
ATOM 699 C CA . ASP A 1 92 ? -2.694 -3.074 -7.961 1.00 92.62 92 ASP A CA 1
ATOM 700 C C . ASP A 1 92 ? -2.220 -2.873 -9.402 1.00 92.62 92 ASP A C 1
ATOM 702 O O . ASP A 1 92 ? -1.133 -3.324 -9.766 1.00 92.62 92 ASP A O 1
ATOM 706 N N . LYS A 1 93 ? -2.968 -2.113 -10.209 1.00 91.50 93 LYS A N 1
ATOM 707 C CA . LYS A 1 93 ? -2.557 -1.756 -11.578 1.00 91.50 93 LYS A CA 1
ATOM 708 C C . LYS A 1 93 ? -1.249 -0.960 -11.591 1.00 91.50 93 LYS A C 1
ATOM 710 O O . LYS A 1 93 ? -0.382 -1.205 -12.429 1.00 91.50 93 LYS A O 1
ATOM 715 N N . LEU A 1 94 ? -1.095 -0.014 -10.664 1.00 88.94 94 LEU A N 1
ATOM 716 C CA . LEU A 1 94 ? 0.116 0.800 -10.544 1.00 88.94 94 LEU A CA 1
ATOM 717 C C . LEU A 1 94 ? 1.324 -0.031 -10.102 1.00 88.94 94 LEU A C 1
ATOM 719 O O . LEU A 1 94 ? 2.404 0.130 -10.665 1.00 88.94 94 LEU A O 1
ATOM 723 N N . ILE A 1 95 ? 1.149 -0.948 -9.152 1.00 87.75 95 ILE A N 1
ATOM 724 C CA . ILE A 1 95 ? 2.208 -1.865 -8.715 1.00 87.75 95 ILE A CA 1
ATOM 725 C C . ILE A 1 95 ? 2.624 -2.785 -9.866 1.00 87.75 95 ILE A C 1
ATOM 727 O O . ILE A 1 95 ? 3.813 -2.902 -10.156 1.00 87.75 95 ILE A O 1
ATOM 731 N N . ALA A 1 96 ? 1.655 -3.359 -10.584 1.00 85.75 96 ALA A N 1
ATOM 732 C CA . ALA A 1 96 ? 1.911 -4.244 -11.719 1.00 85.75 96 ALA A CA 1
ATOM 733 C C . ALA A 1 96 ? 2.671 -3.557 -12.872 1.00 85.75 96 ALA A C 1
ATOM 735 O O . ALA A 1 96 ? 3.338 -4.230 -13.653 1.00 85.75 96 ALA A O 1
ATOM 736 N N . SER A 1 97 ? 2.611 -2.223 -12.974 1.00 81.56 97 SER A N 1
ATOM 737 C CA . SER A 1 97 ? 3.374 -1.457 -13.972 1.00 81.56 97 SER A CA 1
ATOM 738 C C . SER A 1 97 ? 4.890 -1.402 -13.715 1.00 81.56 97 SER A C 1
ATOM 740 O O . SER A 1 97 ? 5.637 -0.983 -14.596 1.00 81.56 97 SER A O 1
ATOM 742 N N . GLY A 1 98 ? 5.358 -1.777 -12.518 1.00 72.69 98 GLY A N 1
ATOM 743 C CA . GLY A 1 98 ? 6.779 -1.798 -12.143 1.00 72.69 98 GLY A CA 1
ATOM 744 C C . GLY A 1 98 ? 7.409 -0.439 -11.801 1.00 72.69 98 GLY A C 1
ATOM 745 O O . GLY A 1 98 ? 8.483 -0.410 -11.210 1.00 72.69 98 GLY A O 1
ATOM 746 N N . GLN A 1 99 ? 6.761 0.687 -12.122 1.00 70.12 99 GLN A N 1
ATOM 747 C CA . GLN A 1 99 ? 7.249 2.042 -11.782 1.00 70.12 99 GLN A CA 1
ATOM 748 C C . GLN A 1 99 ? 6.219 2.883 -11.011 1.00 70.12 99 GLN A C 1
ATOM 750 O O . GLN A 1 99 ? 6.467 4.039 -10.662 1.00 70.12 99 GLN A O 1
ATOM 755 N N . GLY A 1 100 ? 5.048 2.312 -10.732 1.00 82.00 100 GLY A N 1
ATOM 756 C CA . GLY A 1 100 ? 3.926 3.017 -10.126 1.00 82.00 100 GLY A CA 1
ATOM 757 C C . GLY A 1 100 ? 3.878 2.986 -8.600 1.00 82.00 100 GLY A C 1
ATOM 758 O O . GLY A 1 100 ? 2.872 3.443 -8.066 1.00 82.00 100 GLY A O 1
ATOM 759 N N . ALA A 1 101 ? 4.883 2.472 -7.874 1.00 83.50 101 ALA A N 1
ATOM 760 C CA . ALA A 1 101 ? 4.763 2.252 -6.425 1.00 83.50 101 ALA A CA 1
ATOM 761 C C . ALA A 1 101 ? 4.518 3.557 -5.646 1.00 83.50 101 ALA A C 1
ATOM 763 O O . ALA A 1 101 ? 3.646 3.608 -4.783 1.00 83.50 101 ALA A O 1
ATOM 764 N N . THR A 1 102 ? 5.189 4.655 -5.996 1.00 84.38 102 THR A N 1
ATOM 765 C CA . THR A 1 102 ? 4.965 5.958 -5.342 1.00 84.38 102 THR A CA 1
ATOM 766 C C . THR A 1 102 ? 3.529 6.457 -5.534 1.00 84.38 102 THR A C 1
ATOM 768 O O . THR A 1 102 ? 2.907 6.954 -4.597 1.00 84.38 102 THR A O 1
ATOM 771 N N . SER A 1 103 ? 2.952 6.272 -6.725 1.00 87.19 103 SER A N 1
ATOM 772 C CA . SER A 1 103 ? 1.540 6.588 -6.979 1.00 87.19 103 SER A CA 1
ATOM 773 C C . SER A 1 103 ? 0.591 5.582 -6.323 1.00 87.19 103 SER A C 1
ATOM 775 O O . SER A 1 103 ? -0.482 5.959 -5.859 1.00 87.19 103 SER A O 1
ATOM 777 N N . ALA A 1 104 ? 0.974 4.307 -6.248 1.00 91.25 104 ALA A N 1
ATOM 778 C CA . ALA A 1 104 ? 0.198 3.269 -5.584 1.00 91.25 104 ALA A CA 1
ATOM 779 C C . ALA A 1 104 ? 0.103 3.516 -4.073 1.00 91.25 104 ALA A C 1
ATOM 781 O O . ALA A 1 104 ? -0.941 3.232 -3.490 1.00 91.25 104 ALA A O 1
ATOM 782 N N . LEU A 1 105 ? 1.132 4.113 -3.455 1.00 92.31 105 LEU A N 1
ATOM 783 C CA . LEU A 1 105 ? 1.125 4.511 -2.046 1.00 92.31 105 LEU A CA 1
ATOM 784 C C . LEU A 1 105 ? -0.039 5.466 -1.723 1.00 92.31 105 LEU A C 1
ATOM 786 O O . LEU A 1 105 ? -0.727 5.286 -0.717 1.00 92.31 105 LEU A O 1
ATOM 790 N N . ASP A 1 106 ? -0.314 6.439 -2.598 1.00 91.19 106 ASP A N 1
ATOM 791 C CA . ASP A 1 106 ? -1.476 7.330 -2.461 1.00 91.19 106 ASP A CA 1
ATOM 792 C C . ASP A 1 106 ? -2.803 6.559 -2.532 1.00 91.19 106 ASP A C 1
ATOM 794 O O . ASP A 1 106 ? -3.729 6.795 -1.747 1.00 91.19 106 ASP A O 1
ATOM 798 N N . ARG A 1 107 ? -2.883 5.583 -3.442 1.00 94.19 107 ARG A N 1
ATOM 799 C CA . ARG A 1 107 ? -4.076 4.753 -3.624 1.00 94.19 107 ARG A CA 1
ATOM 800 C C . ARG A 1 107 ? -4.347 3.858 -2.417 1.00 94.19 107 ARG A C 1
ATOM 802 O O . ARG A 1 107 ? -5.465 3.880 -1.905 1.00 94.19 107 ARG A O 1
ATOM 809 N N . VAL A 1 108 ? -3.342 3.160 -1.881 1.00 94.88 108 VAL A N 1
ATOM 810 C CA . VAL A 1 108 ? -3.526 2.343 -0.664 1.00 94.88 108 VAL A CA 1
ATOM 811 C C . VAL A 1 108 ? -3.801 3.194 0.575 1.00 94.88 108 VAL A C 1
ATOM 813 O O . VAL A 1 108 ? -4.603 2.797 1.419 1.00 94.88 108 VAL A O 1
ATOM 816 N N . HIS A 1 109 ? -3.220 4.395 0.674 1.00 93.94 109 HIS A N 1
ATOM 817 C CA . HIS A 1 109 ? -3.574 5.345 1.728 1.00 93.94 109 HIS A CA 1
ATOM 818 C C . HIS A 1 109 ? -5.044 5.779 1.604 1.00 93.94 109 HIS A C 1
ATOM 820 O O . HIS A 1 109 ? -5.779 5.797 2.588 1.00 93.94 109 HIS A O 1
ATOM 826 N N . THR A 1 110 ? -5.509 6.100 0.396 1.00 93.19 110 THR A N 1
ATOM 827 C CA . THR A 1 110 ? -6.918 6.441 0.143 1.00 93.19 110 THR A CA 1
ATOM 828 C C . THR A 1 110 ? -7.850 5.288 0.521 1.00 93.19 110 THR A C 1
ATOM 830 O O . THR A 1 110 ? -8.860 5.519 1.191 1.00 93.19 110 THR A O 1
ATOM 833 N N . ALA A 1 111 ? -7.486 4.052 0.169 1.00 94.94 111 ALA A N 1
ATOM 834 C CA . ALA A 1 111 ? -8.235 2.855 0.532 1.00 94.94 111 ALA A CA 1
ATOM 835 C C . ALA A 1 111 ? -8.330 2.674 2.056 1.00 94.94 111 ALA A C 1
ATOM 837 O O . ALA A 1 111 ? -9.435 2.551 2.582 1.00 94.94 111 ALA A O 1
ATOM 838 N N . LEU A 1 112 ? -7.202 2.750 2.778 1.00 95.94 112 LEU A N 1
ATOM 839 C CA . LEU A 1 112 ? -7.184 2.666 4.243 1.00 95.94 112 LEU A CA 1
ATOM 840 C C . LEU A 1 112 ? -8.073 3.738 4.880 1.00 95.94 112 LEU A C 1
ATOM 842 O O . LEU A 1 112 ? -8.813 3.441 5.817 1.00 95.94 112 LEU A O 1
ATOM 846 N N . HIS A 1 113 ? -8.056 4.963 4.349 1.00 95.38 113 HIS A N 1
ATOM 847 C CA . HIS A 1 113 ? -8.859 6.042 4.913 1.00 95.38 113 HIS A CA 1
ATOM 848 C C . HIS A 1 113 ? -10.343 5.786 4.725 1.00 95.38 113 HIS A C 1
ATOM 850 O O . HIS A 1 113 ? -11.116 5.884 5.679 1.00 95.38 113 HIS A O 1
ATOM 856 N N . GLY A 1 114 ? -10.745 5.450 3.499 1.00 94.62 114 GLY A N 1
ATOM 857 C CA . GLY A 1 114 ? -12.133 5.139 3.192 1.00 94.62 114 GLY A CA 1
ATOM 858 C C . GLY A 1 114 ? -12.636 3.964 4.026 1.00 94.62 114 GLY A C 1
ATOM 859 O O . GLY A 1 114 ? -13.725 4.039 4.587 1.00 94.62 114 GLY A O 1
ATOM 860 N N . TYR A 1 115 ? -11.819 2.923 4.178 1.00 95.88 115 TYR A N 1
ATOM 861 C CA . TYR A 1 115 ? -12.179 1.735 4.939 1.00 95.88 115 TYR A CA 1
ATOM 862 C C . TYR A 1 115 ? -12.358 2.033 6.435 1.00 95.88 115 TYR A C 1
ATOM 864 O O . TYR A 1 115 ? -13.405 1.722 6.996 1.00 95.88 115 TYR A O 1
ATOM 872 N N . LEU A 1 116 ? -11.421 2.752 7.067 1.00 95.62 116 LEU A N 1
ATOM 873 C CA . LEU A 1 116 ? -11.564 3.177 8.467 1.00 95.62 116 LEU A CA 1
ATOM 874 C C . LEU A 1 116 ? -12.814 4.039 8.698 1.00 95.62 116 LEU A C 1
ATOM 876 O O . LEU A 1 116 ? -13.488 3.882 9.713 1.00 95.62 116 LEU A O 1
ATOM 880 N N . ASN A 1 117 ? -13.150 4.929 7.759 1.00 95.25 117 ASN A N 1
ATOM 881 C CA . ASN A 1 117 ? -14.377 5.727 7.833 1.00 95.25 117 ASN A CA 1
ATOM 882 C C . ASN A 1 117 ? -15.637 4.851 7.797 1.00 95.25 117 ASN A C 1
ATOM 884 O O . ASN A 1 117 ? -16.573 5.090 8.561 1.00 95.25 117 ASN A O 1
ATOM 888 N N . VAL A 1 118 ? -15.667 3.843 6.919 1.00 94.31 118 VAL A N 1
ATOM 889 C CA . VAL A 1 118 ? -16.783 2.892 6.823 1.00 94.31 118 VAL A CA 1
ATOM 890 C C . VAL A 1 118 ? -16.941 2.122 8.133 1.00 94.31 118 VAL A C 1
ATOM 892 O O . VAL A 1 118 ? -18.032 2.139 8.701 1.00 94.31 118 VAL A O 1
ATOM 895 N N . LEU A 1 119 ? -15.852 1.556 8.658 1.00 95.06 119 LEU A N 1
ATOM 896 C CA . LEU A 1 119 ? -15.870 0.793 9.906 1.00 95.06 119 LEU A CA 1
ATOM 897 C C . LEU A 1 119 ? -16.295 1.638 11.111 1.00 95.06 119 LEU A C 1
ATOM 899 O O . LEU A 1 119 ? -17.118 1.210 11.918 1.00 95.06 119 LEU A O 1
ATOM 903 N N . CYS A 1 120 ? -15.775 2.863 11.233 1.00 95.69 120 CYS A N 1
ATOM 904 C CA . CYS A 1 120 ? -16.198 3.777 12.291 1.00 95.69 120 CYS A CA 1
ATOM 905 C C . CYS A 1 120 ? -17.699 4.069 12.207 1.00 95.69 120 CYS A C 1
ATOM 907 O O . CYS A 1 120 ? -18.394 3.988 13.217 1.00 95.69 120 CYS A O 1
ATOM 909 N N . ARG A 1 121 ? -18.217 4.356 11.007 1.00 93.50 121 ARG A N 1
ATOM 910 C CA . ARG A 1 121 ? -19.642 4.636 10.803 1.00 93.50 121 ARG A CA 1
ATOM 911 C C . ARG A 1 121 ? -20.522 3.447 11.191 1.00 93.50 121 ARG A C 1
ATOM 913 O O . ARG A 1 121 ? -21.539 3.649 11.846 1.00 93.50 121 ARG A O 1
ATOM 920 N N . GLU A 1 122 ? -20.146 2.233 10.806 1.00 92.88 122 GLU A N 1
ATOM 921 C CA . GLU A 1 122 ? -20.902 1.016 11.136 1.00 92.88 122 GLU A CA 1
ATOM 922 C C . GLU A 1 122 ? -20.870 0.685 12.628 1.00 92.88 122 GLU A C 1
ATOM 924 O O . GLU A 1 122 ? -21.872 0.243 13.184 1.00 92.88 122 GLU A O 1
ATOM 929 N N . ALA A 1 123 ? -19.758 0.986 13.300 1.00 94.19 123 ALA A N 1
ATOM 930 C CA . ALA A 1 123 ? -19.635 0.866 14.748 1.00 94.19 123 ALA A CA 1
ATOM 931 C C . ALA A 1 123 ? -20.281 2.032 15.528 1.00 94.19 123 ALA A C 1
ATOM 933 O O . ALA A 1 123 ? -20.217 2.051 16.757 1.00 94.19 123 ALA A O 1
ATOM 934 N N . GLY A 1 124 ? -20.883 3.020 14.850 1.00 95.62 124 GLY A N 1
ATOM 935 C CA . GLY A 1 124 ? -21.476 4.202 15.489 1.00 95.62 124 GLY A CA 1
ATOM 936 C C . GLY A 1 124 ? -20.456 5.191 16.072 1.00 95.62 124 GLY A C 1
ATOM 937 O O . GLY A 1 124 ? -20.805 6.018 16.912 1.00 95.62 124 GLY A O 1
ATOM 938 N N . ILE A 1 125 ? -19.197 5.121 15.638 1.00 97.25 125 ILE A N 1
ATOM 939 C CA . ILE A 1 125 ? -18.111 6.022 16.034 1.00 97.25 125 ILE A CA 1
ATOM 940 C C . ILE A 1 125 ? -18.201 7.299 15.193 1.00 97.25 125 ILE A C 1
ATOM 942 O O . ILE A 1 125 ? -18.130 7.262 13.964 1.00 97.25 125 ILE A O 1
ATOM 946 N N . ALA A 1 126 ? -18.330 8.448 15.858 1.00 95.25 126 ALA A N 1
ATOM 947 C CA . ALA A 1 126 ? -18.453 9.738 15.188 1.00 95.25 126 ALA A CA 1
ATOM 948 C C . ALA A 1 126 ? -17.146 10.143 14.482 1.00 95.25 126 ALA A C 1
ATOM 950 O O . ALA A 1 126 ? -16.106 10.326 15.126 1.00 95.25 126 ALA A O 1
ATOM 951 N N . VAL A 1 127 ? -17.220 10.338 13.166 1.00 95.44 127 VAL A N 1
ATOM 952 C CA . VAL A 1 127 ? -16.127 10.841 12.326 1.00 95.44 127 VAL A CA 1
ATOM 953 C C . VAL A 1 127 ? -16.616 12.056 11.551 1.00 95.44 127 VAL A C 1
ATOM 955 O O . VAL A 1 127 ? -17.670 12.001 10.914 1.00 95.44 127 VAL A O 1
ATOM 958 N N . ASP A 1 128 ? -15.862 13.150 11.625 1.00 94.31 128 ASP A N 1
ATOM 959 C CA . ASP A 1 128 ? -16.224 14.389 10.945 1.00 94.31 128 ASP A CA 1
ATOM 960 C C . ASP A 1 128 ? -15.871 14.318 9.448 1.00 94.31 128 ASP A C 1
ATOM 962 O O . ASP A 1 128 ? -14.870 13.700 9.063 1.00 94.31 128 ASP A O 1
ATOM 966 N N . PRO A 1 129 ? -16.643 14.975 8.564 1.00 89.00 129 PRO A N 1
ATOM 967 C CA . PRO A 1 129 ? -16.281 15.077 7.156 1.00 89.00 129 PRO A CA 1
ATOM 968 C C . PRO A 1 129 ? -14.892 15.705 6.978 1.00 89.00 129 PRO A C 1
ATOM 970 O O . PRO A 1 129 ? -14.640 16.821 7.425 1.00 89.00 129 PRO A O 1
ATOM 973 N N . GLY A 1 130 ? -13.990 14.995 6.297 1.00 87.62 130 GLY A N 1
ATOM 974 C CA . GLY A 1 130 ? -12.619 15.464 6.063 1.00 87.62 130 GLY A CA 1
ATOM 975 C C . GLY A 1 130 ? -11.690 15.348 7.274 1.00 87.62 130 GLY A C 1
ATOM 976 O O . GLY A 1 130 ? -10.589 15.901 7.245 1.00 87.62 130 GLY A O 1
ATOM 977 N N . GLU A 1 131 ? -12.100 14.635 8.327 1.00 93.81 131 GLU A N 1
ATOM 978 C CA . GLU A 1 131 ? -11.229 14.331 9.457 1.00 93.81 131 GLU A CA 1
ATOM 979 C C . GLU A 1 131 ? -9.944 13.628 8.988 1.00 93.81 131 GLU A C 1
ATOM 981 O O . GLU A 1 131 ? -9.938 12.829 8.049 1.00 93.81 131 GLU A O 1
ATOM 986 N N . LYS A 1 132 ? -8.815 13.960 9.623 1.00 92.56 132 LYS A N 1
ATOM 987 C CA . LYS A 1 132 ? -7.516 13.394 9.250 1.00 92.56 132 LYS A CA 1
ATOM 988 C C . LYS A 1 132 ? -7.475 11.905 9.575 1.00 92.56 132 LYS A C 1
ATOM 990 O O . LYS A 1 132 ? -7.848 11.504 10.675 1.00 92.56 132 LYS A O 1
ATOM 995 N N . MET A 1 133 ? -6.880 11.120 8.677 1.00 94.25 133 MET A N 1
ATOM 996 C CA . MET A 1 133 ? -6.655 9.680 8.846 1.00 94.25 133 MET A CA 1
ATOM 997 C C . MET A 1 133 ? -6.121 9.309 10.237 1.00 94.25 133 MET A C 1
ATOM 999 O O . MET A 1 133 ? -6.602 8.358 10.843 1.00 94.25 133 MET A O 1
ATOM 1003 N N . THR A 1 134 ? -5.143 10.045 10.771 1.00 93.31 134 THR A N 1
ATOM 1004 C CA . THR A 1 134 ? -4.560 9.746 12.088 1.00 93.31 134 THR A CA 1
ATOM 1005 C C . THR A 1 134 ? -5.539 9.944 13.240 1.00 93.31 134 THR A C 1
ATOM 1007 O O . THR A 1 134 ? -5.529 9.166 14.196 1.00 93.31 134 THR A O 1
ATOM 1010 N N . SER A 1 135 ? -6.436 10.924 13.135 1.00 94.75 135 SER A N 1
ATOM 1011 C CA . SER A 1 135 ? -7.536 11.127 14.081 1.00 94.75 135 SER A CA 1
ATOM 1012 C C . SER A 1 135 ? -8.585 10.019 13.958 1.00 94.75 135 SER A C 1
ATOM 1014 O O . SER A 1 135 ? -8.952 9.425 14.974 1.00 94.75 135 SER A O 1
ATOM 1016 N N . VAL A 1 136 ? -8.976 9.654 12.730 1.00 96.56 136 VAL A N 1
ATOM 1017 C CA . VAL A 1 136 ? -9.905 8.539 12.471 1.00 96.56 136 VAL A CA 1
ATOM 1018 C C . VAL A 1 136 ? -9.342 7.220 13.008 1.00 96.56 136 VAL A C 1
ATOM 1020 O O . VAL A 1 136 ? -10.022 6.511 13.746 1.00 96.56 136 VAL A O 1
ATOM 1023 N N . PHE A 1 137 ? -8.075 6.912 12.721 1.00 95.69 137 PHE A N 1
ATOM 1024 C CA . PHE A 1 137 ? -7.410 5.696 13.191 1.00 95.69 137 PHE A CA 1
ATOM 1025 C C . PHE A 1 137 ? -7.292 5.648 14.718 1.00 95.69 137 PHE A C 1
ATOM 1027 O O . PHE A 1 137 ? -7.476 4.593 15.328 1.00 95.69 137 PHE A O 1
ATOM 1034 N N . LYS A 1 138 ? -7.032 6.793 15.364 1.00 95.06 138 LYS A N 1
ATOM 1035 C CA . LYS A 1 138 ? -7.045 6.888 16.827 1.00 95.06 138 LYS A CA 1
ATOM 1036 C C . LYS A 1 138 ? -8.425 6.543 17.391 1.00 95.06 138 LYS A C 1
ATOM 1038 O O . LYS A 1 138 ? -8.496 5.705 18.287 1.00 95.06 138 LYS A O 1
ATOM 1043 N N . LYS A 1 139 ? -9.495 7.151 16.862 1.00 96.00 139 LYS A N 1
ATOM 1044 C CA . LYS A 1 139 ? -10.878 6.863 17.279 1.00 96.00 139 LYS A CA 1
ATOM 1045 C C . LYS A 1 139 ? -11.210 5.386 17.086 1.00 96.00 139 LYS A C 1
ATOM 1047 O O . LYS A 1 139 ? -11.674 4.750 18.024 1.00 96.00 139 LYS A O 1
ATOM 1052 N N . PHE A 1 140 ? -10.891 4.832 15.917 1.00 95.56 140 PHE A N 1
ATOM 1053 C CA . PHE A 1 140 ? -11.089 3.418 15.611 1.00 95.56 140 PHE A CA 1
ATOM 1054 C C . PHE A 1 140 ? -10.420 2.512 16.654 1.00 95.56 140 PHE A C 1
ATOM 1056 O O . PHE A 1 140 ? -11.080 1.685 17.274 1.00 95.56 140 PHE A O 1
ATOM 1063 N N . ARG A 1 141 ? -9.130 2.721 16.932 1.00 93.81 141 ARG A N 1
ATOM 1064 C CA . ARG A 1 141 ? -8.373 1.918 17.902 1.00 93.81 141 ARG A CA 1
ATOM 1065 C C . ARG A 1 141 ? -8.899 2.015 19.337 1.00 93.81 141 ARG A C 1
ATOM 1067 O O . ARG A 1 141 ? -8.769 1.061 20.093 1.00 93.81 141 ARG A O 1
ATOM 1074 N N . GLU A 1 142 ? -9.413 3.174 19.734 1.00 93.12 142 GLU A N 1
ATOM 1075 C CA . GLU A 1 142 ? -9.831 3.440 21.118 1.00 93.12 142 GLU A CA 1
ATOM 1076 C C . GLU A 1 142 ? -11.309 3.130 21.378 1.00 93.12 142 GLU A C 1
ATOM 1078 O O . GLU A 1 142 ? -11.700 3.024 22.537 1.00 93.12 142 GLU A O 1
ATOM 1083 N N . GLN A 1 143 ? -12.129 3.002 20.331 1.00 95.25 143 GLN A N 1
ATOM 1084 C CA . GLN A 1 143 ? -13.585 2.896 20.469 1.00 95.25 143 GLN A CA 1
ATOM 1085 C C . GLN A 1 143 ? -14.183 1.678 19.763 1.00 95.25 143 GLN A C 1
ATOM 1087 O O . GLN A 1 143 ? -15.266 1.242 20.146 1.00 95.25 143 GLN A O 1
ATOM 1092 N N . HIS A 1 144 ? -13.516 1.108 18.753 1.00 94.75 144 HIS A N 1
ATOM 1093 C CA . HIS A 1 144 ? -14.074 -0.027 18.026 1.00 94.75 144 HIS A CA 1
ATOM 1094 C C . HIS A 1 144 ? -14.022 -1.301 18.887 1.00 94.75 144 HIS A C 1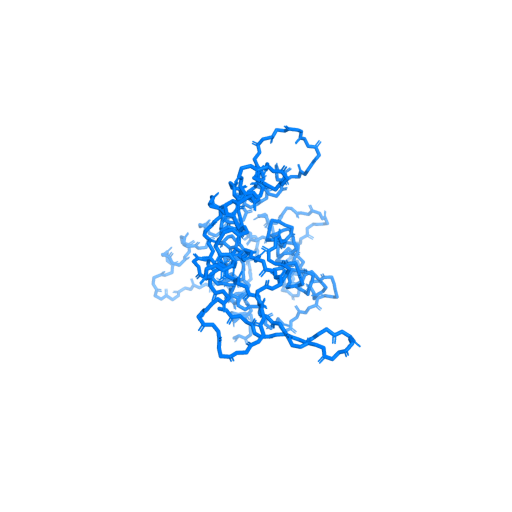
ATOM 1096 O O . HIS A 1 144 ? -12.922 -1.741 19.235 1.00 94.75 144 HIS A O 1
ATOM 1102 N N . PRO A 1 145 ? -15.162 -1.959 19.188 1.00 92.19 145 PRO A N 1
ATOM 1103 C CA . PRO A 1 145 ? -15.206 -3.073 20.140 1.00 92.19 145 PRO A CA 1
ATOM 1104 C C . PRO A 1 145 ? -14.257 -4.224 19.794 1.00 92.19 145 PRO A C 1
ATOM 1106 O O . PRO A 1 145 ? -13.612 -4.782 20.674 1.00 92.19 145 PRO A O 1
ATOM 1109 N N . LYS A 1 146 ? -14.110 -4.542 18.501 1.00 92.00 146 LYS A N 1
ATOM 1110 C CA . LYS A 1 146 ? -13.217 -5.615 18.028 1.00 92.00 146 LYS A CA 1
ATOM 1111 C C . LYS A 1 146 ? -11.719 -5.306 18.165 1.00 92.00 146 LYS A C 1
ATOM 1113 O O . LYS A 1 146 ? -10.895 -6.206 18.019 1.00 92.00 146 LYS A O 1
ATOM 1118 N N . LEU A 1 147 ? -11.357 -4.047 18.420 1.00 90.56 147 LEU A N 1
ATOM 1119 C CA . LEU A 1 147 ? -9.968 -3.597 18.562 1.00 90.56 147 LEU A CA 1
ATOM 1120 C C . LEU A 1 147 ? -9.568 -3.356 20.023 1.00 90.56 147 LEU A C 1
ATOM 1122 O O . LEU A 1 147 ? -8.384 -3.164 20.305 1.00 90.56 147 LEU A O 1
ATOM 1126 N N . LEU A 1 148 ? -10.519 -3.414 20.958 1.00 88.94 148 LEU A N 1
ATOM 1127 C CA . LEU A 1 148 ? -10.242 -3.375 22.389 1.00 88.94 148 LEU A CA 1
ATOM 1128 C C . LEU A 1 148 ? -9.695 -4.737 22.834 1.00 88.94 148 LEU A C 1
ATOM 1130 O O . LEU A 1 148 ? -10.444 -5.647 23.173 1.00 88.94 148 LEU A O 1
ATOM 1134 N N . TYR A 1 149 ? -8.372 -4.889 22.777 1.00 86.94 149 TYR A N 1
ATOM 1135 C CA . TYR A 1 149 ? -7.674 -6.114 23.164 1.00 86.94 149 TYR A CA 1
ATOM 1136 C C . TYR A 1 149 ? -7.150 -6.032 24.603 1.00 86.94 149 TYR A C 1
ATOM 1138 O O . TYR A 1 149 ? -6.277 -5.218 24.908 1.00 86.94 149 TYR A O 1
ATOM 1146 N N . ASP A 1 150 ? -7.638 -6.915 25.471 1.00 89.44 150 ASP A N 1
ATOM 1147 C CA . ASP A 1 150 ? -7.247 -7.041 26.882 1.00 89.44 150 ASP A CA 1
ATOM 1148 C C . ASP A 1 150 ? -6.520 -8.365 27.202 1.00 89.44 150 ASP A C 1
ATOM 1150 O O . ASP A 1 150 ? -6.238 -8.665 28.362 1.00 89.44 150 ASP A O 1
ATOM 1154 N N . GLY A 1 151 ? -6.166 -9.136 26.168 1.00 89.00 151 GLY A N 1
ATOM 1155 C CA . GLY A 1 151 ? -5.481 -10.420 26.295 1.00 89.00 151 GLY A CA 1
ATOM 1156 C C . GLY A 1 151 ? -3.986 -10.324 26.648 1.00 89.00 151 GLY A C 1
ATOM 1157 O O . GLY A 1 151 ? -3.458 -9.254 26.973 1.00 89.00 151 GLY A O 1
ATOM 1158 N N . PRO A 1 152 ? -3.252 -11.452 26.576 1.00 88.88 152 PRO A N 1
ATOM 1159 C CA . PRO A 1 152 ? -1.826 -11.492 26.887 1.00 88.88 152 PRO A CA 1
ATOM 1160 C C . PRO A 1 152 ? -1.018 -10.454 26.101 1.00 88.88 152 PRO A C 1
ATOM 1162 O O . PRO A 1 152 ? -1.186 -10.323 24.887 1.00 88.88 152 PRO A O 1
ATOM 1165 N N . ARG A 1 153 ? -0.100 -9.760 26.789 1.00 90.00 153 ARG A N 1
ATOM 1166 C CA . ARG A 1 153 ? 0.781 -8.726 26.205 1.00 90.00 153 ARG A CA 1
ATOM 1167 C C . ARG A 1 153 ? 0.022 -7.560 25.546 1.00 90.00 153 ARG A C 1
ATOM 1169 O O . ARG A 1 153 ? 0.463 -7.000 24.543 1.00 90.00 153 ARG A O 1
ATOM 1176 N N . SER A 1 154 ? -1.141 -7.195 26.093 1.00 90.31 154 SER A N 1
ATOM 1177 C CA . SER A 1 154 ? -1.979 -6.094 25.591 1.00 90.31 154 SER A CA 1
ATOM 1178 C C . SER A 1 154 ? -1.249 -4.749 25.532 1.00 90.31 154 SER A C 1
ATOM 1180 O O . SER A 1 154 ? -1.463 -3.977 24.597 1.00 90.31 154 SER A O 1
ATOM 1182 N N . ASN A 1 155 ? -0.325 -4.490 26.461 1.00 89.56 155 ASN A N 1
ATOM 1183 C CA . ASN A 1 155 ? 0.506 -3.286 26.448 1.00 89.56 155 ASN A CA 1
ATOM 1184 C C . ASN A 1 155 ? 1.433 -3.242 25.226 1.00 89.56 155 ASN A C 1
ATOM 1186 O O . ASN A 1 155 ? 1.495 -2.224 24.538 1.00 89.56 155 ASN A O 1
ATOM 1190 N N . GLU A 1 156 ? 2.134 -4.337 24.935 1.00 91.25 156 GLU A N 1
ATOM 1191 C CA . GLU A 1 156 ? 3.045 -4.458 23.798 1.00 91.25 156 GLU A CA 1
ATOM 1192 C C . GLU A 1 156 ? 2.295 -4.367 22.471 1.00 91.25 156 GLU A C 1
ATOM 1194 O O . GLU A 1 156 ? 2.700 -3.615 21.585 1.00 91.25 156 GLU A O 1
ATOM 1199 N N . VAL A 1 157 ? 1.154 -5.049 22.362 1.00 89.06 157 VAL A N 1
ATOM 1200 C CA . VAL A 1 157 ? 0.262 -4.935 21.201 1.00 89.06 157 VAL A CA 1
ATOM 1201 C C . VAL A 1 157 ? -0.196 -3.483 21.024 1.00 89.06 157 VAL A C 1
ATOM 1203 O O . VAL A 1 157 ? -0.085 -2.919 19.935 1.00 89.06 157 VAL A O 1
ATOM 1206 N N . GLY A 1 158 ? -0.616 -2.823 22.106 1.00 88.12 158 GLY A N 1
ATOM 1207 C CA . GLY A 1 158 ? -0.985 -1.409 22.097 1.00 88.12 158 GLY A CA 1
ATOM 1208 C C . GLY A 1 158 ? 0.155 -0.476 21.666 1.00 88.12 158 GLY A C 1
ATOM 1209 O O . GLY A 1 158 ? -0.096 0.517 20.979 1.00 88.12 158 GLY A O 1
ATOM 1210 N N . MET A 1 159 ? 1.409 -0.784 22.019 1.00 89.38 159 MET A N 1
ATOM 1211 C CA . MET A 1 159 ? 2.584 -0.041 21.543 1.00 89.38 159 MET A CA 1
ATOM 1212 C C . MET A 1 159 ? 2.790 -0.198 20.035 1.00 89.38 159 MET A C 1
ATOM 1214 O O . MET A 1 159 ? 3.031 0.804 19.362 1.00 89.38 159 MET A O 1
ATOM 1218 N N . VAL A 1 160 ? 2.626 -1.407 19.488 1.00 90.50 160 VAL A N 1
ATOM 1219 C CA . VAL A 1 160 ? 2.712 -1.648 18.035 1.00 90.50 160 VAL A CA 1
ATOM 1220 C C . VAL A 1 160 ? 1.662 -0.828 17.287 1.00 90.50 160 VAL A C 1
ATOM 1222 O O . VAL A 1 160 ? 1.989 -0.147 16.318 1.00 90.50 160 VAL A O 1
ATOM 1225 N N . PHE A 1 161 ? 0.421 -0.790 17.775 1.00 88.00 161 PHE A N 1
ATOM 1226 C CA . PHE A 1 161 ? -0.619 0.040 17.165 1.00 88.00 161 PHE A CA 1
ATOM 1227 C C . PHE A 1 161 ? -0.338 1.544 17.236 1.00 88.00 161 PHE A C 1
ATOM 1229 O O . PHE A 1 161 ? -0.665 2.287 16.309 1.00 88.00 161 PHE A O 1
ATOM 1236 N N . LYS A 1 162 ? 0.245 2.023 18.339 1.00 89.12 162 LYS A N 1
ATOM 1237 C CA . LYS A 1 162 ? 0.704 3.416 18.424 1.00 89.12 162 LYS A CA 1
ATOM 1238 C C . LYS A 1 162 ? 1.809 3.679 17.398 1.00 89.12 162 LYS A C 1
ATOM 1240 O O . LYS A 1 162 ? 1.772 4.712 16.741 1.00 89.12 162 LYS A O 1
ATOM 1245 N N . GLY A 1 163 ? 2.721 2.726 17.198 1.00 93.12 163 GLY A N 1
ATOM 1246 C CA . GLY A 1 163 ? 3.713 2.764 16.121 1.00 93.12 163 GLY A CA 1
ATOM 1247 C C . GLY A 1 163 ? 3.077 2.825 14.729 1.00 93.12 163 GLY A C 1
ATOM 1248 O O . GLY A 1 163 ? 3.491 3.638 13.907 1.00 93.12 163 GLY A O 1
ATOM 1249 N N . ALA A 1 164 ? 2.012 2.055 14.486 1.00 92.75 164 ALA A N 1
ATOM 1250 C CA . ALA A 1 164 ? 1.252 2.119 13.237 1.00 92.75 164 ALA A CA 1
ATOM 1251 C C . ALA A 1 164 ? 0.652 3.515 12.991 1.00 92.75 164 ALA A C 1
ATOM 1253 O O . ALA A 1 164 ? 0.693 4.007 11.867 1.00 92.75 164 ALA A O 1
ATOM 1254 N N . ALA A 1 165 ? 0.171 4.201 14.034 1.00 91.75 165 ALA A N 1
ATOM 1255 C CA . ALA A 1 165 ? -0.294 5.585 13.905 1.00 91.75 165 ALA A CA 1
ATOM 1256 C C . ALA A 1 165 ? 0.836 6.540 13.474 1.00 91.75 165 ALA A C 1
ATOM 1258 O O . ALA A 1 165 ? 0.613 7.408 12.631 1.00 91.75 165 ALA A O 1
ATOM 1259 N N . THR A 1 166 ? 2.052 6.350 13.996 1.00 93.19 166 THR A N 1
ATOM 1260 C CA . THR A 1 166 ? 3.241 7.106 13.567 1.00 93.19 166 THR A CA 1
ATOM 1261 C C . THR A 1 166 ? 3.595 6.826 12.106 1.00 93.19 166 THR A C 1
ATOM 1263 O O . THR A 1 166 ? 3.890 7.760 11.364 1.00 93.19 166 THR A O 1
ATOM 1266 N N . ILE A 1 167 ? 3.523 5.564 11.669 1.00 92.38 167 ILE A N 1
ATOM 1267 C CA . ILE A 1 167 ? 3.747 5.178 10.265 1.00 92.38 167 ILE A CA 1
ATOM 1268 C C . ILE A 1 167 ? 2.730 5.873 9.352 1.00 92.38 167 ILE A C 1
ATOM 1270 O O . ILE A 1 167 ? 3.118 6.466 8.349 1.00 92.38 167 ILE A O 1
ATOM 1274 N N . ILE A 1 168 ? 1.443 5.861 9.712 1.00 92.25 168 ILE A N 1
ATOM 1275 C CA . ILE A 1 168 ? 0.381 6.531 8.944 1.00 92.25 168 ILE A CA 1
ATOM 1276 C C . ILE A 1 168 ? 0.652 8.040 8.814 1.00 92.25 168 ILE A C 1
ATOM 1278 O O . ILE A 1 168 ? 0.482 8.608 7.735 1.00 92.25 168 ILE A O 1
ATOM 1282 N N . GLU A 1 169 ? 1.099 8.701 9.885 1.00 90.50 169 GLU A N 1
ATOM 1283 C CA . GLU A 1 169 ? 1.449 10.127 9.840 1.00 90.50 169 GLU A CA 1
ATOM 1284 C C . GLU A 1 169 ? 2.661 10.399 8.932 1.00 90.50 169 GLU A C 1
ATOM 1286 O O . GLU A 1 169 ? 2.659 11.351 8.145 1.00 90.50 169 GLU A O 1
ATOM 1291 N N . ALA A 1 170 ? 3.681 9.539 8.985 1.00 90.12 170 ALA A N 1
ATOM 1292 C CA . ALA A 1 170 ? 4.840 9.640 8.103 1.00 90.12 170 ALA A CA 1
ATOM 1293 C C . ALA A 1 170 ? 4.438 9.468 6.628 1.00 90.12 170 ALA A C 1
ATOM 1295 O O . ALA A 1 170 ? 4.840 10.273 5.788 1.00 90.12 170 ALA A O 1
ATOM 1296 N N . VAL A 1 171 ? 3.575 8.493 6.317 1.00 89.50 171 VAL A N 1
ATOM 1297 C CA . VAL A 1 171 ? 3.036 8.284 4.962 1.00 89.50 171 VAL A CA 1
ATOM 1298 C C . VAL A 1 171 ? 2.294 9.522 4.455 1.00 89.50 171 VAL A C 1
ATOM 1300 O O . VAL A 1 171 ? 2.488 9.906 3.303 1.00 89.50 171 VAL A O 1
ATOM 1303 N N . ASN A 1 172 ? 1.496 10.193 5.295 1.00 85.06 172 ASN A N 1
ATOM 1304 C CA . ASN A 1 172 ? 0.831 11.446 4.915 1.00 85.06 172 ASN A CA 1
ATOM 1305 C C . ASN A 1 172 ? 1.831 12.512 4.449 1.00 85.06 172 ASN A C 1
ATOM 1307 O O . ASN A 1 172 ? 1.604 13.182 3.441 1.00 85.06 172 ASN A O 1
ATOM 1311 N N . THR A 1 173 ? 2.941 12.659 5.174 1.00 83.44 173 THR A N 1
ATOM 1312 C CA . THR A 1 173 ? 3.998 13.623 4.840 1.00 83.44 173 THR A CA 1
ATOM 1313 C C . THR A 1 173 ? 4.696 13.239 3.539 1.00 83.44 173 THR A C 1
ATOM 1315 O O . THR A 1 173 ? 4.850 14.071 2.646 1.00 83.44 173 THR A O 1
ATOM 1318 N N . LEU A 1 174 ? 5.058 11.963 3.403 1.00 82.31 174 LEU A N 1
ATOM 1319 C CA . LEU A 1 174 ? 5.747 11.439 2.228 1.00 82.31 174 LEU A CA 1
ATOM 1320 C C . LEU A 1 174 ? 4.892 11.557 0.963 1.00 82.31 174 LEU A C 1
ATOM 1322 O O . LEU A 1 174 ? 5.389 12.010 -0.060 1.00 82.31 174 LEU A O 1
ATOM 1326 N N . ARG A 1 175 ? 3.590 11.264 1.040 1.00 76.75 175 ARG A N 1
ATOM 1327 C CA . ARG A 1 175 ? 2.652 11.474 -0.071 1.00 76.75 175 ARG A CA 1
ATOM 1328 C C . ARG A 1 175 ? 2.581 12.946 -0.487 1.00 76.75 175 ARG A C 1
ATOM 1330 O O . ARG A 1 175 ? 2.587 13.245 -1.676 1.00 76.75 175 ARG A O 1
ATOM 1337 N N . ASN A 1 176 ? 2.496 13.865 0.477 1.00 69.94 176 ASN A N 1
ATOM 1338 C CA . ASN A 1 176 ? 2.377 15.299 0.187 1.00 69.94 176 ASN A CA 1
ATOM 1339 C C . ASN A 1 176 ? 3.646 15.875 -0.463 1.00 69.94 176 ASN A C 1
ATOM 1341 O O . ASN A 1 176 ? 3.548 16.801 -1.264 1.00 69.94 176 ASN A O 1
ATOM 1345 N N . ASN A 1 177 ? 4.813 15.314 -0.139 1.00 60.38 177 ASN A N 1
ATOM 1346 C CA . ASN A 1 177 ? 6.109 15.799 -0.611 1.00 60.38 177 ASN A CA 1
ATOM 1347 C C . ASN A 1 177 ? 6.641 15.038 -1.838 1.00 60.38 177 ASN A C 1
ATOM 1349 O O . ASN A 1 177 ? 7.516 15.551 -2.522 1.00 60.38 177 ASN A O 1
ATOM 1353 N N . ALA A 1 178 ? 6.090 13.865 -2.165 1.00 54.56 178 ALA A N 1
ATOM 1354 C CA . ALA A 1 178 ? 6.456 13.078 -3.347 1.00 54.56 178 ALA A CA 1
ATOM 1355 C C . ALA A 1 178 ? 5.730 13.516 -4.639 1.00 54.56 178 ALA A C 1
ATOM 1357 O O . ALA A 1 178 ? 5.756 12.801 -5.642 1.00 54.56 178 ALA A O 1
ATOM 1358 N N . SER A 1 179 ? 5.040 14.664 -4.633 1.00 48.50 179 SER A N 1
ATOM 1359 C CA . SER A 1 179 ? 4.333 15.156 -5.818 1.00 48.50 179 SER A CA 1
ATOM 1360 C C . SER A 1 179 ? 5.299 15.804 -6.818 1.00 48.50 179 SER A C 1
ATOM 1362 O O . SER A 1 179 ? 6.116 16.647 -6.457 1.00 48.50 179 SER A O 1
ATOM 1364 N N . VAL A 1 180 ? 5.123 15.475 -8.099 1.00 48.94 180 VAL A N 1
ATOM 1365 C CA . VAL A 1 180 ? 5.871 15.973 -9.277 1.00 48.94 180 VAL A CA 1
ATOM 1366 C C . VAL A 1 180 ? 5.763 17.507 -9.470 1.00 48.94 180 VAL A C 1
ATOM 1368 O O . VAL A 1 180 ? 6.314 18.068 -10.411 1.00 48.94 180 VAL A O 1
ATOM 1371 N N . ALA A 1 181 ? 5.040 18.218 -8.599 1.00 45.34 181 ALA A N 1
ATOM 1372 C CA . ALA A 1 181 ? 4.732 19.641 -8.731 1.00 45.34 181 ALA A CA 1
ATOM 1373 C C . ALA A 1 181 ? 5.842 20.588 -8.237 1.00 45.34 181 ALA A C 1
ATOM 1375 O O . ALA A 1 181 ? 5.743 21.795 -8.465 1.00 45.34 181 ALA A O 1
ATOM 1376 N N . HIS A 1 182 ? 6.894 20.071 -7.592 1.00 37.78 182 HIS A N 1
ATOM 1377 C CA . HIS A 1 182 ? 8.044 20.874 -7.183 1.00 37.78 182 HIS A CA 1
ATOM 1378 C C . HIS A 1 182 ? 9.355 20.324 -7.771 1.00 37.78 182 HIS A C 1
ATOM 1380 O O . HIS A 1 182 ? 9.610 19.132 -7.635 1.00 37.78 182 HIS A O 1
ATOM 1386 N N . PRO A 1 183 ? 10.214 21.170 -8.380 1.00 38.91 183 PRO A N 1
ATOM 1387 C CA . PRO A 1 183 ? 11.496 20.768 -8.976 1.00 38.91 183 PRO A CA 1
ATOM 1388 C C . PRO A 1 183 ? 12.566 20.255 -7.996 1.00 38.91 183 PRO A C 1
ATOM 1390 O O . PRO A 1 183 ? 13.724 20.147 -8.385 1.00 38.91 183 PRO A O 1
ATOM 1393 N N . ASN A 1 184 ? 12.225 19.967 -6.739 1.00 45.75 184 ASN A N 1
ATOM 1394 C CA . ASN A 1 184 ? 13.198 19.521 -5.749 1.00 45.75 184 ASN A CA 1
ATOM 1395 C C . ASN A 1 184 ? 13.279 17.990 -5.761 1.00 45.75 184 ASN A C 1
ATOM 1397 O O . ASN A 1 184 ? 12.513 17.308 -5.090 1.00 45.75 184 ASN A O 1
AT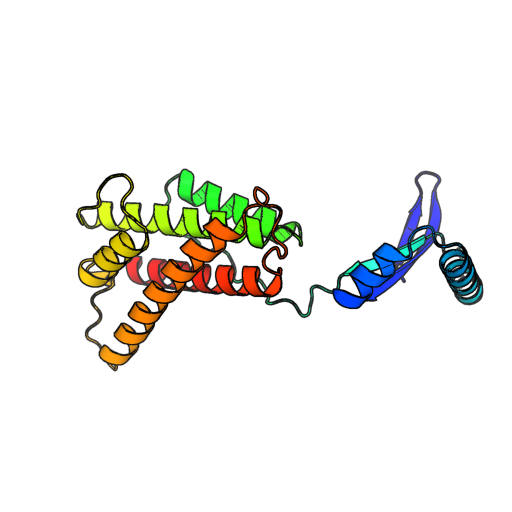OM 1401 N N . GLU A 1 185 ? 14.170 17.499 -6.620 1.00 49.56 185 GLU A N 1
ATOM 1402 C CA . GLU A 1 185 ? 15.212 16.509 -6.313 1.00 49.56 185 GLU A CA 1
ATOM 1403 C C . GLU A 1 185 ? 14.869 15.475 -5.220 1.00 49.56 185 GLU A C 1
ATOM 1405 O O . GLU A 1 185 ? 15.268 15.608 -4.070 1.00 49.56 185 GLU A O 1
ATOM 1410 N N . GLU A 1 186 ? 14.113 14.452 -5.637 1.00 56.59 186 GLU A N 1
ATOM 1411 C CA . GLU A 1 186 ? 14.199 13.015 -5.292 1.00 56.59 186 GLU A CA 1
ATOM 1412 C C . GLU A 1 186 ? 12.805 12.409 -5.059 1.00 56.59 186 GLU A C 1
ATOM 1414 O O . GLU A 1 186 ? 12.211 12.460 -3.982 1.00 56.59 186 GLU A O 1
ATOM 1419 N N . VAL A 1 187 ? 12.260 11.807 -6.122 1.00 66.38 187 VAL A N 1
ATOM 1420 C CA . VAL A 1 187 ? 11.081 10.937 -6.034 1.00 66.38 187 VAL A CA 1
ATOM 1421 C C . VAL A 1 187 ? 11.439 9.753 -5.134 1.00 66.38 187 VAL A C 1
ATOM 1423 O O . VAL A 1 187 ? 12.476 9.130 -5.347 1.00 66.38 187 VAL A O 1
ATOM 1426 N N . MET A 1 188 ? 10.578 9.426 -4.159 1.00 77.19 188 MET A N 1
ATOM 1427 C CA . MET A 1 188 ? 10.771 8.263 -3.281 1.00 77.19 188 MET A CA 1
ATOM 1428 C C . MET A 1 188 ? 11.108 7.019 -4.118 1.00 77.19 188 MET A C 1
ATOM 1430 O O . MET A 1 188 ? 10.341 6.712 -5.043 1.00 77.19 188 MET A O 1
ATOM 1434 N N . PRO A 1 189 ? 12.199 6.294 -3.808 1.00 82.12 189 PRO A N 1
ATOM 1435 C CA . PRO A 1 189 ? 12.549 5.126 -4.589 1.00 82.12 189 PRO A CA 1
ATOM 1436 C C . PRO A 1 189 ? 11.517 4.007 -4.405 1.00 82.12 189 PRO A C 1
ATOM 1438 O O . PRO A 1 189 ? 10.754 3.940 -3.435 1.00 82.12 189 PRO A O 1
ATOM 1441 N N . GLN A 1 190 ? 11.440 3.136 -5.411 1.00 81.94 190 GLN A N 1
ATOM 1442 C CA . GLN A 1 190 ? 10.361 2.153 -5.517 1.00 81.94 190 GLN A CA 1
ATOM 1443 C C . GLN A 1 190 ? 10.378 1.141 -4.358 1.00 81.94 190 GLN A C 1
ATOM 1445 O O . GLN A 1 190 ? 9.325 0.624 -3.988 1.00 81.94 190 GLN A O 1
ATOM 1450 N N . ALA A 1 191 ? 11.547 0.869 -3.766 1.00 84.75 191 ALA A N 1
ATOM 1451 C CA . ALA A 1 191 ? 11.702 -0.121 -2.703 1.00 84.75 191 ALA A CA 1
ATOM 1452 C C . ALA A 1 191 ? 11.070 0.380 -1.403 1.00 84.75 191 ALA A C 1
ATOM 1454 O O . ALA A 1 191 ? 10.298 -0.334 -0.764 1.00 84.75 191 ALA A O 1
ATOM 1455 N N . GLU A 1 192 ? 11.325 1.639 -1.060 1.00 87.81 192 GLU A N 1
ATOM 1456 C CA . GLU A 1 192 ? 10.741 2.339 0.076 1.00 87.81 192 GLU A CA 1
ATOM 1457 C C . GLU A 1 192 ? 9.234 2.505 -0.112 1.00 87.81 192 GLU A C 1
ATOM 1459 O O . GLU A 1 192 ? 8.465 2.240 0.814 1.00 87.81 192 GLU A O 1
ATOM 1464 N N . ALA A 1 193 ? 8.790 2.870 -1.319 1.00 88.88 193 ALA A N 1
ATOM 1465 C CA . ALA A 1 193 ? 7.367 2.965 -1.627 1.00 88.88 193 ALA A CA 1
ATOM 1466 C C . ALA A 1 193 ? 6.662 1.613 -1.436 1.00 88.88 193 ALA A C 1
ATOM 1468 O O . ALA A 1 193 ? 5.616 1.547 -0.785 1.00 88.88 193 ALA A O 1
ATOM 1469 N N . MET A 1 194 ? 7.257 0.524 -1.929 1.00 91.81 194 MET A N 1
ATOM 1470 C CA . MET A 1 194 ? 6.714 -0.824 -1.766 1.00 91.81 194 MET A CA 1
ATOM 1471 C C . MET A 1 194 ? 6.712 -1.284 -0.305 1.00 91.81 194 MET A C 1
ATOM 1473 O O . MET A 1 194 ? 5.729 -1.856 0.165 1.00 91.81 194 MET A O 1
ATOM 1477 N N . PHE A 1 195 ? 7.766 -0.978 0.454 1.00 92.50 195 PHE A N 1
ATOM 1478 C CA . PHE A 1 195 ? 7.808 -1.234 1.892 1.00 92.50 195 PHE A CA 1
ATOM 1479 C C . PHE A 1 195 ? 6.638 -0.557 2.624 1.00 92.50 195 PHE A C 1
ATOM 1481 O O . PHE A 1 195 ? 5.936 -1.203 3.406 1.00 92.50 195 PHE A O 1
ATOM 1488 N N . LEU A 1 196 ? 6.369 0.719 2.334 1.00 93.50 196 LEU A N 1
ATOM 1489 C CA . LEU A 1 196 ? 5.259 1.456 2.944 1.00 93.50 196 LEU A CA 1
ATOM 1490 C C . LEU A 1 196 ? 3.889 0.913 2.517 1.00 93.50 196 LEU A C 1
ATOM 1492 O O . LEU A 1 196 ? 2.995 0.784 3.357 1.00 93.50 196 LEU A O 1
ATOM 1496 N N . ILE A 1 197 ? 3.731 0.543 1.242 1.00 93.69 197 ILE A N 1
ATOM 1497 C CA . ILE A 1 197 ? 2.529 -0.144 0.745 1.00 93.69 197 ILE A CA 1
ATOM 1498 C C . ILE A 1 197 ? 2.289 -1.427 1.541 1.00 93.69 197 ILE A C 1
ATOM 1500 O O . ILE A 1 197 ? 1.177 -1.658 2.019 1.00 93.69 197 ILE A O 1
ATOM 1504 N N . ASN A 1 198 ? 3.331 -2.232 1.743 1.00 94.88 198 ASN A N 1
ATOM 1505 C CA . ASN A 1 198 ? 3.244 -3.491 2.473 1.00 94.88 198 ASN A CA 1
ATOM 1506 C C . ASN A 1 198 ? 2.866 -3.292 3.944 1.00 94.88 198 ASN A C 1
ATOM 1508 O O . ASN A 1 198 ? 2.075 -4.075 4.475 1.00 94.88 198 ASN A O 1
ATOM 1512 N N . LEU A 1 199 ? 3.350 -2.233 4.601 1.00 94.88 199 LEU A N 1
ATOM 1513 C CA . LEU A 1 199 ? 2.920 -1.883 5.960 1.00 94.88 199 LEU A CA 1
ATOM 1514 C C . LEU A 1 199 ? 1.426 -1.532 6.014 1.00 94.88 199 LEU A C 1
ATOM 1516 O O . LEU A 1 199 ? 0.715 -2.001 6.905 1.00 94.88 199 LEU A O 1
ATOM 1520 N N . ILE A 1 200 ? 0.931 -0.751 5.048 1.00 95.06 200 ILE A N 1
ATOM 1521 C CA . ILE A 1 200 ? -0.490 -0.379 4.964 1.00 95.06 200 ILE A CA 1
ATOM 1522 C C . ILE A 1 200 ? -1.359 -1.605 4.676 1.00 95.06 200 ILE A C 1
ATOM 1524 O O . ILE A 1 200 ? -2.378 -1.798 5.337 1.00 95.06 200 ILE A O 1
ATOM 1528 N N . ARG A 1 201 ? -0.952 -2.465 3.735 1.00 95.00 201 ARG A N 1
ATOM 1529 C CA . ARG A 1 201 ? -1.668 -3.711 3.427 1.00 95.00 201 ARG A CA 1
ATOM 1530 C C . ARG A 1 201 ? -1.698 -4.657 4.616 1.00 95.00 201 ARG A C 1
ATOM 1532 O O . ARG A 1 201 ? -2.753 -5.193 4.927 1.00 95.00 201 ARG A O 1
ATOM 1539 N N . SER A 1 202 ? -0.583 -4.801 5.327 1.00 94.75 202 SER A N 1
ATOM 1540 C CA . SER A 1 202 ? -0.524 -5.606 6.553 1.00 94.75 202 SER A CA 1
ATOM 1541 C C . SER A 1 202 ? -1.501 -5.091 7.612 1.00 94.75 202 SER A C 1
ATOM 1543 O O . SER A 1 202 ? -2.184 -5.880 8.263 1.00 94.75 202 SER A O 1
ATOM 1545 N N . LEU A 1 203 ? -1.618 -3.766 7.755 1.00 94.62 203 LEU A N 1
ATOM 1546 C CA . LEU A 1 203 ? -2.594 -3.160 8.655 1.00 94.62 203 LEU A CA 1
ATOM 1547 C C . LEU A 1 203 ? -4.037 -3.422 8.198 1.00 94.62 203 LEU A C 1
ATOM 1549 O O . LEU A 1 203 ? -4.867 -3.775 9.030 1.00 94.62 203 LEU A O 1
ATOM 1553 N N . LEU A 1 204 ? -4.334 -3.286 6.902 1.00 94.56 204 LEU A N 1
ATOM 1554 C CA . LEU A 1 204 ? -5.656 -3.592 6.348 1.00 94.56 204 LEU A CA 1
ATOM 1555 C C . LEU A 1 204 ? -6.051 -5.058 6.581 1.00 94.56 204 LEU A C 1
ATOM 1557 O O . LEU A 1 204 ? -7.143 -5.304 7.082 1.00 94.56 204 LEU A O 1
ATOM 1561 N N . HIS A 1 205 ? -5.155 -6.010 6.292 1.00 93.56 205 HIS A N 1
ATOM 1562 C CA . HIS A 1 205 ? -5.358 -7.443 6.558 1.00 93.56 205 HIS A CA 1
ATOM 1563 C C . HIS A 1 205 ? -5.691 -7.706 8.022 1.00 93.56 205 HIS A C 1
ATOM 1565 O O . HIS A 1 205 ? -6.661 -8.391 8.341 1.00 93.56 205 HIS A O 1
ATOM 1571 N N . PHE A 1 206 ? -4.894 -7.137 8.925 1.00 92.94 206 PHE A N 1
ATOM 1572 C CA . PHE A 1 206 ? -5.111 -7.304 10.352 1.00 92.94 206 PHE A CA 1
ATOM 1573 C C . PHE A 1 206 ? -6.463 -6.720 10.796 1.00 92.94 206 PHE A C 1
ATOM 1575 O O . PHE A 1 206 ? -7.189 -7.364 11.553 1.00 92.94 206 PHE A O 1
ATOM 1582 N N . ILE A 1 207 ? -6.809 -5.512 10.337 1.00 94.00 207 ILE A N 1
ATOM 1583 C CA . ILE A 1 207 ? -8.085 -4.868 10.676 1.00 94.00 207 ILE A CA 1
ATOM 1584 C C . ILE A 1 207 ? -9.251 -5.721 10.181 1.00 94.00 207 ILE A C 1
ATOM 1586 O O . ILE A 1 207 ? -10.162 -5.997 10.957 1.00 94.00 207 ILE A O 1
ATOM 1590 N N . GLU A 1 208 ? -9.201 -6.169 8.929 1.00 93.44 208 GLU A N 1
ATOM 1591 C CA . GLU A 1 208 ? -10.233 -7.014 8.334 1.00 93.44 208 GLU A CA 1
ATOM 1592 C C . GLU A 1 208 ? -10.432 -8.300 9.139 1.00 93.44 208 GLU A C 1
ATOM 1594 O O . GLU A 1 208 ? -11.553 -8.627 9.523 1.00 93.44 208 GLU A O 1
ATOM 1599 N N . MET A 1 209 ? -9.339 -8.991 9.473 1.00 91.69 209 MET A N 1
ATOM 1600 C CA . MET A 1 209 ? -9.383 -10.188 10.309 1.00 91.69 209 MET A CA 1
ATOM 1601 C C . MET A 1 209 ? -10.076 -9.907 11.649 1.00 91.69 209 MET A C 1
ATOM 1603 O O . MET A 1 209 ? -10.975 -10.644 12.044 1.00 91.69 209 MET A O 1
ATOM 1607 N N . LYS A 1 210 ? -9.708 -8.814 12.329 1.00 90.19 210 LYS A N 1
ATOM 1608 C CA . LYS A 1 210 ? -10.300 -8.440 13.621 1.00 90.19 210 LYS A CA 1
ATOM 1609 C C . LYS A 1 210 ? -11.774 -8.073 13.531 1.00 90.19 210 LYS A C 1
ATOM 1611 O O . LYS A 1 210 ? -12.498 -8.321 14.487 1.00 90.19 210 LYS A O 1
ATOM 1616 N N . VAL A 1 211 ? -12.205 -7.440 12.446 1.00 90.12 211 VAL A N 1
ATOM 1617 C CA . VAL A 1 211 ? -13.608 -7.046 12.257 1.00 90.12 211 VAL A CA 1
ATOM 1618 C C . VAL A 1 211 ? -14.479 -8.251 11.877 1.00 90.12 211 VAL A C 1
ATOM 1620 O O . VAL A 1 211 ? -15.655 -8.262 12.239 1.00 90.12 211 VAL A O 1
ATOM 1623 N N . ARG A 1 212 ? -13.913 -9.263 11.196 1.00 85.38 212 ARG A N 1
ATOM 1624 C CA . ARG A 1 212 ? -14.600 -10.520 10.839 1.00 85.38 212 ARG A CA 1
ATOM 1625 C C . ARG A 1 212 ? -14.778 -11.494 12.011 1.00 85.38 212 ARG A C 1
ATOM 1627 O O . ARG A 1 212 ? -15.766 -12.227 12.018 1.00 85.38 212 ARG A O 1
ATOM 1634 N N . GLU A 1 213 ? -13.825 -11.553 12.945 1.00 74.75 213 GLU A N 1
ATOM 1635 C CA . GLU A 1 213 ? -13.993 -12.242 14.246 1.00 74.75 213 GLU A CA 1
ATOM 1636 C C . GLU A 1 213 ? -15.193 -11.675 15.004 1.00 74.75 213 GLU A C 1
ATOM 1638 O O . GLU A 1 213 ? -15.849 -12.367 15.817 1.00 74.75 213 GLU A O 1
#

Organism: NCBI:txid158899

Sequence (213 aa):
MEAATNSFGDDFCVLLATVGFEDYAQLGEQIGDRNSEHTYRLIANATTDLLPSGYIRFIAVRLNTDDMPNAVESPDLSILSSTVERALEDADKLIASGQGATSALDRVHTALHGYLNVLCREAGIAVDPGEKMTSVFKKFREQHPKLLYDGPRSNEVGMVFKGAATIIEAVNTLRNNASVAHPNEEVMPQAEAMFLINLIRSLLHFIEMKVRE

Radius of gyration: 24.05 Å; chains: 1; bounding box: 53×44×69 Å

pLDDT: mean 86.36, std 10.69, range [37.78, 97.25]